Protein AF-0000000087653877 (afdb_homodimer)

Foldseek 3Di:
DVQLVVCVVVLLDCDDGPVNVVLCVQFLVLLLPWPLNVVSVLLLVLLLVVAKDKDFADDPDFDFDQFPTHRDTDGFGMWMASHPPGDIGTHHPLNSQLSQLSSLLSVLSVCSSVVVDDDDSVVSVVVNVLSSVSSVQSSVVHDHDRPPVPDDDD/DVQLVVCVVVLLDCDDGPVNVVLCVQFLVLLLPWPLNVVSVLLLVLLLVVAKDKDFADDPDFDFDQFPTHRDTDGFGMWMASHPPGDIGTHHPLNSQLSQLSSLLSVLSVCSSVVVDDDDSVVSVVVNVLSSVSSVQSSVVHDHDRPPVPDDDD

Nearest PDB structures (foldseek):
  4uj5-assembly1_C  TM=8.996E-01  e=4.986E-13  Homo sapiens
  4uj4-assembly1_H  TM=8.860E-01  e=4.449E-12  Homo sapiens
  4uj3-assembly4_K  TM=8.781E-01  e=7.914E-12  Homo sapiens
  4uj3-assembly7_T  TM=8.685E-01  e=1.255E-11  Homo sapiens
  4uj3-assembly8_W  TM=8.397E-01  e=2.976E-11  Homo sapiens

Secondary structure (DSSP, 8-state):
-HHHHHHHHTT--SSS-HHHHHHIIIIIHHHT--S-HHHHHHHHHHHHTT--EEEE---SS--EEE-TTT--EEE--EEEESSTTSPPEEE-HHHHHHHHHHHHHHHHHHHHHTT-----HHHHHHHHHHHHHHHHHHHTT------GGG----/-HHHHHHHHTT--SSS-HHHHHHIIIIIHHHT--S-HHHHHHHHHHHHTT--EEEE---SS--EEE-TTT--EEE--EEEESSTTSPPEEE-HHHHHHHHHHHHHHHHHHHHHTT-----HHHHHHHHHHHHHHHHHHHTT------GGG----

pLDDT: mean 91.49, std 12.76, range [22.05, 98.62]

Solvent-accessible surface area (backbone atoms only — not comparable to full-atom values): 17069 Å² total; per-residue (Å²): 107,69,53,53,52,53,37,54,74,67,58,48,62,85,58,96,39,72,51,46,51,48,46,37,63,54,30,48,47,58,39,53,66,41,70,33,51,69,60,38,53,47,40,54,52,14,44,76,66,70,42,55,45,73,46,76,51,90,61,96,71,84,56,76,39,60,18,59,42,65,66,48,74,34,64,40,52,25,35,36,24,48,33,92,89,47,70,77,38,45,23,26,66,61,59,47,45,19,52,50,31,50,42,51,44,52,50,51,50,50,34,45,56,71,57,74,50,84,67,56,71,68,60,46,48,51,52,52,46,50,40,50,47,34,24,50,28,19,55,66,68,41,83,66,80,81,76,73,81,68,70,76,78,127,106,68,54,55,51,54,37,53,75,67,58,48,61,85,58,96,39,72,52,44,51,48,45,37,62,53,31,48,47,58,39,53,68,41,71,33,48,72,60,38,52,47,39,54,54,15,46,78,67,70,43,53,43,75,47,79,52,89,61,96,70,83,58,74,40,60,17,58,41,65,66,47,75,33,65,40,52,25,33,36,24,47,34,92,90,46,71,77,39,46,22,25,65,62,58,46,44,19,52,49,33,50,42,51,44,52,51,51,49,50,33,44,56,70,58,75,48,83,65,56,72,68,60,47,49,52,52,52,46,50,40,51,47,32,24,50,28,20,57,66,68,42,84,67,80,80,73,72,80,69,70,77,80,128

Structure (mmCIF, N/CA/C/O backbone):
data_AF-0000000087653877-model_v1
#
loop_
_entity.id
_entity.type
_entity.pdbx_description
1 polymer 'Uncharacterized protein'
#
loop_
_atom_site.group_PDB
_atom_site.id
_atom_site.type_symbol
_atom_site.label_atom_id
_atom_site.label_alt_id
_atom_site.label_comp_id
_atom_site.label_asym_id
_atom_site.label_entity_id
_atom_site.label_seq_id
_atom_site.pdbx_PDB_ins_code
_atom_site.Cartn_x
_atom_site.Cartn_y
_atom_site.Cartn_z
_atom_site.occupancy
_atom_site.B_iso_or_equiv
_atom_site.auth_seq_id
_atom_site.auth_comp_id
_atom_site.auth_asym_id
_atom_site.auth_atom_id
_atom_site.pdbx_PDB_model_num
ATOM 1 N N . MET A 1 1 ? 12.711 -7.727 -7.477 1 78.69 1 MET A N 1
ATOM 2 C CA . MET A 1 1 ? 14.117 -7.699 -7.078 1 78.69 1 MET A CA 1
ATOM 3 C C . MET A 1 1 ? 14.992 -7.148 -8.203 1 78.69 1 MET A C 1
ATOM 5 O O . MET A 1 1 ? 15.883 -6.332 -7.957 1 78.69 1 MET A O 1
ATOM 9 N N . ALA A 1 2 ? 14.602 -7.484 -9.398 1 83.81 2 ALA A N 1
ATOM 10 C CA . ALA A 1 2 ? 15.438 -7.047 -10.523 1 83.81 2 ALA A CA 1
ATOM 11 C C . ALA A 1 2 ? 15.445 -5.523 -10.633 1 83.81 2 ALA A C 1
ATOM 13 O O . ALA A 1 2 ? 16.516 -4.918 -10.789 1 83.81 2 ALA A O 1
ATOM 14 N N . GLU A 1 3 ? 14.32 -4.922 -10.453 1 89.56 3 GLU A N 1
ATOM 15 C CA . GLU A 1 3 ? 14.211 -3.471 -10.555 1 89.56 3 GLU A CA 1
ATOM 16 C C . GLU A 1 3 ? 14.984 -2.777 -9.438 1 89.56 3 GLU A C 1
ATOM 18 O O . GLU A 1 3 ? 15.641 -1.761 -9.664 1 89.56 3 GLU A O 1
ATOM 23 N N . PHE A 1 4 ? 14.977 -3.348 -8.344 1 93.44 4 PHE A N 1
ATOM 24 C CA . PHE A 1 4 ? 15.672 -2.803 -7.188 1 93.44 4 PHE A CA 1
ATOM 25 C C . PHE A 1 4 ? 17.188 -2.861 -7.391 1 93.44 4 PHE A C 1
ATOM 27 O O . PHE A 1 4 ? 17.891 -1.888 -7.121 1 93.44 4 PHE A O 1
ATOM 34 N N . THR A 1 5 ? 17.625 -3.916 -7.871 1 92.62 5 THR A N 1
ATOM 35 C CA . THR A 1 5 ? 19.062 -4.086 -8.078 1 92.62 5 THR A CA 1
ATOM 36 C C . THR A 1 5 ? 19.578 -3.115 -9.141 1 92.62 5 THR A C 1
ATOM 38 O O . THR A 1 5 ? 20.656 -2.543 -9 1 92.62 5 THR A O 1
ATOM 41 N N . SER A 1 6 ? 18.75 -2.971 -10.156 1 94.38 6 SER A N 1
ATOM 42 C CA . SER A 1 6 ? 19.125 -2.008 -11.188 1 94.38 6 SER A CA 1
ATOM 43 C C . SER A 1 6 ? 19.203 -0.595 -10.625 1 94.38 6 SER A C 1
ATOM 45 O O . SER A 1 6 ? 20.094 0.177 -11 1 94.38 6 SER A O 1
ATOM 47 N N . TRP A 1 7 ? 18.328 -0.297 -9.742 1 94.75 7 TRP A N 1
ATOM 48 C CA . TRP A 1 7 ? 18.281 1.005 -9.086 1 94.75 7 TRP A CA 1
ATOM 49 C C . TRP A 1 7 ? 19.531 1.214 -8.219 1 94.75 7 TRP A C 1
ATOM 51 O O . TRP A 1 7 ? 20.141 2.281 -8.258 1 94.75 7 TRP A O 1
ATOM 61 N N . ARG A 1 8 ? 19.875 0.217 -7.531 1 92.38 8 ARG A N 1
ATOM 62 C CA . ARG A 1 8 ? 21.062 0.289 -6.68 1 92.38 8 ARG A CA 1
ATOM 63 C C . ARG A 1 8 ? 22.328 0.472 -7.516 1 92.38 8 ARG A C 1
ATOM 65 O O . ARG A 1 8 ? 23.172 1.292 -7.18 1 92.38 8 ARG A O 1
ATOM 72 N N . GLU A 1 9 ? 22.375 -0.237 -8.594 1 92.31 9 GLU A N 1
ATOM 73 C CA . GLU A 1 9 ? 23.547 -0.205 -9.453 1 92.31 9 GLU A CA 1
ATOM 74 C C . GLU A 1 9 ? 23.672 1.137 -10.172 1 92.31 9 GLU A C 1
ATOM 76 O O . GLU A 1 9 ? 24.781 1.56 -10.531 1 92.31 9 GLU A O 1
ATOM 81 N N . ALA A 1 10 ? 22.578 1.789 -10.305 1 93.56 10 ALA A N 1
ATOM 82 C CA . ALA A 1 10 ? 22.547 3.092 -10.969 1 93.56 10 ALA A CA 1
ATOM 83 C C . ALA A 1 10 ? 22.953 4.203 -10 1 93.56 10 ALA A C 1
ATOM 85 O O . ALA A 1 10 ? 22.969 5.379 -10.367 1 93.56 10 ALA A O 1
ATOM 86 N N . GLY A 1 11 ? 23.25 3.926 -8.75 1 91.88 11 GLY A N 1
ATOM 87 C CA . GLY A 1 11 ? 23.734 4.906 -7.789 1 91.88 11 GLY A CA 1
ATOM 88 C C . GLY A 1 11 ? 22.609 5.504 -6.949 1 91.88 11 GLY A C 1
ATOM 89 O O . GLY A 1 11 ? 22.703 6.664 -6.539 1 91.88 11 GLY A O 1
ATOM 90 N N . HIS A 1 12 ? 21.406 4.812 -6.906 1 92.44 12 HIS A N 1
ATOM 91 C CA . HIS A 1 12 ? 20.297 5.199 -6.059 1 92.44 12 HIS A CA 1
ATOM 92 C C . HIS A 1 12 ? 19.719 6.547 -6.484 1 92.44 12 HIS A C 1
ATOM 94 O O . HIS A 1 12 ? 19.562 7.445 -5.66 1 92.44 12 HIS A O 1
ATOM 100 N N . PRO A 1 13 ? 19.359 6.645 -7.672 1 90.38 13 PRO A N 1
ATOM 101 C CA . PRO A 1 13 ? 18.812 7.93 -8.109 1 90.38 13 PRO A CA 1
ATOM 102 C C . PRO A 1 13 ? 17.469 8.242 -7.449 1 90.38 13 PRO A C 1
ATOM 104 O O . PRO A 1 13 ? 16.672 7.336 -7.18 1 90.38 13 PRO A O 1
ATOM 107 N N . PHE A 1 14 ? 17.172 9.523 -7.324 1 85.38 14 PHE A N 1
ATOM 108 C CA . PHE A 1 14 ? 15.898 9.953 -6.754 1 85.38 14 PHE A CA 1
ATOM 109 C C . PHE A 1 14 ? 14.805 9.945 -7.816 1 85.38 14 PHE A C 1
ATOM 111 O O . PHE A 1 14 ? 13.625 9.805 -7.492 1 85.38 14 PHE A O 1
ATOM 118 N N . VAL A 1 15 ? 15.312 10.188 -8.992 1 85.25 15 VAL A N 1
ATOM 119 C CA . VAL A 1 15 ? 14.305 10.359 -10.039 1 85.25 15 VAL A CA 1
ATOM 120 C C . VAL A 1 15 ? 14.734 9.602 -11.297 1 85.25 15 VAL A C 1
ATOM 122 O O . VAL A 1 15 ? 15.859 9.109 -11.375 1 85.25 15 VAL A O 1
ATOM 125 N N . HIS A 1 16 ? 13.75 9.469 -12.109 1 88.81 16 HIS A N 1
ATOM 126 C CA . HIS A 1 16 ? 13.977 8.938 -13.453 1 88.81 16 HIS A CA 1
ATOM 127 C C . HIS A 1 16 ? 14.469 7.492 -13.391 1 88.81 16 HIS A C 1
ATOM 129 O O . HIS A 1 16 ? 15.469 7.145 -14.031 1 88.81 16 HIS A O 1
ATOM 135 N N . HIS A 1 17 ? 14.039 6.762 -12.586 1 93.62 17 HIS A N 1
ATOM 136 C CA . HIS A 1 17 ? 14.25 5.32 -12.523 1 93.62 17 HIS A CA 1
ATOM 137 C C . HIS A 1 17 ? 12.938 4.586 -12.266 1 93.62 17 HIS A C 1
ATOM 139 O O . HIS A 1 17 ? 12.133 5.016 -11.438 1 93.62 17 HIS A O 1
ATOM 145 N N . PRO A 1 18 ? 12.75 3.488 -12.945 1 93.44 18 PRO A N 1
ATOM 146 C CA . PRO A 1 18 ? 11.477 2.771 -12.82 1 93.44 18 PRO A CA 1
ATOM 147 C C . PRO A 1 18 ? 11.156 2.373 -11.383 1 93.44 18 PRO A C 1
ATOM 149 O O . PRO A 1 18 ? 9.992 2.391 -10.977 1 93.44 18 PRO A O 1
ATOM 152 N N . PHE A 1 19 ? 12.188 2.037 -10.641 1 94.69 19 PHE A N 1
ATOM 153 C CA . PHE A 1 19 ? 11.992 1.64 -9.25 1 94.69 19 PHE A CA 1
ATOM 154 C C . PHE A 1 19 ? 11.406 2.789 -8.438 1 94.69 19 PHE A C 1
ATOM 156 O O . PHE A 1 19 ? 10.461 2.598 -7.676 1 94.69 19 PHE A O 1
ATOM 163 N N . MET A 1 20 ? 11.914 3.898 -8.648 1 93.88 20 MET A N 1
ATOM 164 C CA . MET A 1 20 ? 11.445 5.09 -7.941 1 93.88 20 MET A CA 1
ATOM 165 C C . MET A 1 20 ? 10.062 5.5 -8.43 1 93.88 20 MET A C 1
ATOM 167 O O . MET A 1 20 ? 9.219 5.934 -7.637 1 93.88 20 MET A O 1
ATOM 171 N N . ASP A 1 21 ? 9.883 5.371 -9.68 1 95.44 21 ASP A N 1
ATOM 172 C CA . ASP A 1 21 ? 8.578 5.707 -10.258 1 95.44 21 ASP A CA 1
ATOM 173 C C . ASP A 1 21 ? 7.477 4.844 -9.648 1 95.44 21 ASP A C 1
ATOM 175 O O . ASP A 1 21 ? 6.379 5.336 -9.375 1 95.44 21 ASP A O 1
ATOM 179 N N . ARG A 1 22 ? 7.797 3.625 -9.484 1 94.75 22 ARG A N 1
ATOM 180 C CA . ARG A 1 22 ? 6.828 2.697 -8.914 1 94.75 22 ARG A CA 1
ATOM 181 C C . ARG A 1 22 ? 6.488 3.082 -7.477 1 94.75 22 ARG A C 1
ATOM 183 O O . ARG A 1 22 ? 5.316 3.104 -7.094 1 94.75 22 ARG A O 1
ATOM 190 N N . ILE A 1 23 ? 7.48 3.377 -6.719 1 96.38 23 ILE A N 1
ATOM 191 C CA . ILE A 1 23 ? 7.266 3.744 -5.324 1 96.38 23 ILE A CA 1
ATOM 192 C C . ILE A 1 23 ? 6.48 5.051 -5.25 1 96.38 23 ILE A C 1
ATOM 194 O O . ILE A 1 23 ? 5.605 5.207 -4.395 1 96.38 23 ILE A O 1
ATOM 198 N N . ASN A 1 24 ? 6.785 5.969 -6.09 1 96.38 24 ASN A N 1
ATOM 199 C CA . ASN A 1 24 ? 6.027 7.215 -6.152 1 96.38 24 ASN A CA 1
ATOM 200 C C . ASN A 1 24 ? 4.547 6.961 -6.414 1 96.38 24 ASN A C 1
ATOM 202 O O . ASN A 1 24 ? 3.688 7.508 -5.719 1 96.38 24 ASN A O 1
ATOM 206 N N . THR A 1 25 ? 4.301 6.121 -7.316 1 95.75 25 THR A N 1
ATOM 207 C CA . THR A 1 25 ? 2.934 5.852 -7.746 1 95.75 25 THR A CA 1
ATOM 208 C C . THR A 1 25 ? 2.182 5.051 -6.688 1 95.75 25 THR A C 1
ATOM 210 O O . THR A 1 25 ? 1.021 5.344 -6.391 1 95.75 25 THR A O 1
ATOM 213 N N . GLU A 1 26 ? 2.814 4.094 -6.125 1 95.81 26 GLU A N 1
ATOM 214 C CA . GLU A 1 26 ? 2.125 3.139 -5.266 1 95.81 26 GLU A CA 1
ATOM 215 C C . GLU A 1 26 ? 2.051 3.643 -3.828 1 95.81 26 GLU A C 1
ATOM 217 O O . GLU A 1 26 ? 1.111 3.318 -3.1 1 95.81 26 GLU A O 1
ATOM 222 N N . GLU A 1 27 ? 3.068 4.406 -3.41 1 97.62 27 GLU A N 1
ATOM 223 C CA . GLU A 1 27 ? 3.113 4.754 -1.993 1 97.62 27 GLU A CA 1
ATOM 224 C C . GLU A 1 27 ? 3.123 6.266 -1.795 1 97.62 27 GLU A C 1
ATOM 226 O O . GLU A 1 27 ? 2.27 6.809 -1.093 1 97.62 27 GLU A O 1
ATOM 231 N N . ILE A 1 28 ? 3.99 6.965 -2.455 1 98.06 28 ILE A N 1
ATOM 232 C CA . ILE A 1 28 ? 4.219 8.375 -2.15 1 98.06 28 ILE A CA 1
ATOM 233 C C . ILE A 1 28 ? 3.004 9.195 -2.568 1 98.06 28 ILE A C 1
ATOM 235 O O . ILE A 1 28 ? 2.447 9.945 -1.762 1 98.06 28 ILE A O 1
ATOM 239 N N . SER A 1 29 ? 2.594 9.031 -3.775 1 97.62 29 SER A N 1
ATOM 240 C CA . SER A 1 29 ? 1.477 9.828 -4.281 1 97.62 29 SER A CA 1
ATOM 241 C C . SER A 1 29 ? 0.218 9.602 -3.453 1 97.62 29 SER A C 1
ATOM 243 O O . SER A 1 29 ? -0.446 10.562 -3.049 1 97.62 29 SER A O 1
ATOM 245 N N . PRO A 1 30 ? -0.044 8.336 -3.127 1 97.25 30 PRO A N 1
ATOM 246 C CA . PRO A 1 30 ? -1.222 8.125 -2.281 1 97.25 30 PRO A CA 1
ATOM 247 C C . PRO A 1 30 ? -1.078 8.758 -0.899 1 97.25 30 PRO A C 1
ATOM 249 O O . PRO A 1 30 ? -2.055 9.266 -0.346 1 97.25 30 PRO A O 1
ATOM 252 N N . CYS A 1 31 ? 0.044 8.758 -0.323 1 98.06 31 CYS A N 1
ATOM 253 C CA . CYS A 1 31 ? 0.277 9.383 0.973 1 98.06 31 CYS A CA 1
ATOM 254 C C . CYS A 1 31 ? 0.062 10.891 0.895 1 98.06 31 CYS A C 1
ATOM 256 O O . CYS A 1 31 ? -0.385 11.508 1.861 1 98.06 31 CYS A O 1
ATOM 258 N N . MET A 1 32 ? 0.375 11.43 -0.272 1 98.12 32 MET A N 1
ATOM 259 C CA . MET A 1 32 ? 0.376 12.883 -0.407 1 98.12 32 MET A CA 1
ATOM 260 C C . MET A 1 32 ? -0.918 13.367 -1.05 1 98.12 32 MET A C 1
ATOM 262 O O . MET A 1 32 ? -1.031 14.539 -1.415 1 98.12 32 MET A O 1
ATOM 266 N N . LEU A 1 33 ? -1.818 12.422 -1.194 1 96.62 33 LEU A N 1
ATOM 267 C CA . LEU A 1 33 ? -3.104 12.805 -1.772 1 96.62 33 LEU A CA 1
ATOM 268 C C . LEU A 1 33 ? -3.969 13.523 -0.744 1 96.62 33 LEU A C 1
ATOM 270 O O . LEU A 1 33 ? -4.797 12.898 -0.076 1 96.62 33 LEU A O 1
ATOM 274 N N . PHE A 1 34 ? -3.74 14.812 -0.667 1 97.06 34 PHE A N 1
ATOM 275 C CA . PHE A 1 34 ? -4.492 15.664 0.251 1 97.06 34 PHE A CA 1
ATOM 276 C C . PHE A 1 34 ? -5.457 16.562 -0.511 1 97.06 34 PHE A C 1
ATOM 278 O O . PHE A 1 34 ? -5.297 16.766 -1.716 1 97.06 34 PHE A O 1
ATOM 285 N N . HIS A 1 35 ? -6.398 17.047 0.209 1 96.5 35 HIS A N 1
ATOM 286 C CA . HIS A 1 35 ? -7.316 18.031 -0.332 1 96.5 35 HIS A CA 1
ATOM 287 C C . HIS A 1 35 ? -6.574 19.297 -0.766 1 96.5 35 HIS A C 1
ATOM 289 O O . HIS A 1 35 ? -6.809 19.812 -1.859 1 96.5 35 HIS A O 1
ATOM 295 N N . ALA A 1 36 ? -5.691 19.812 0.065 1 97.75 36 ALA A N 1
ATOM 296 C CA . ALA A 1 36 ? -4.887 20.984 -0.247 1 97.75 36 ALA A CA 1
ATOM 297 C C . ALA A 1 36 ? -3.717 20.625 -1.156 1 97.75 36 ALA A C 1
ATOM 299 O O . ALA A 1 36 ? -2.572 20.547 -0.703 1 97.75 36 ALA A O 1
ATOM 300 N N . LYS A 1 37 ? -3.967 20.5 -2.412 1 97.88 37 LYS A N 1
ATOM 301 C CA . LYS A 1 37 ? -3.02 19.969 -3.387 1 97.88 37 LYS A CA 1
ATOM 302 C C . LYS A 1 37 ? -1.767 20.828 -3.471 1 97.88 37 LYS A C 1
ATOM 304 O O . LYS A 1 37 ? -0.648 20.312 -3.496 1 97.88 37 LYS A O 1
ATOM 309 N N . GLU A 1 38 ? -1.995 22.141 -3.574 1 97.94 38 GLU A N 1
ATOM 310 C CA . GLU A 1 38 ? -0.857 23.047 -3.709 1 97.94 38 GLU A CA 1
ATOM 311 C C . GLU A 1 38 ? 0.09 22.922 -2.52 1 97.94 38 GLU A C 1
ATOM 313 O O . GLU A 1 38 ? 1.308 22.844 -2.693 1 97.94 38 GLU A O 1
ATOM 318 N N . LEU A 1 39 ? -0.469 22.938 -1.34 1 98.25 39 LEU A N 1
ATOM 319 C CA . LEU A 1 39 ? 0.344 22.766 -0.139 1 98.25 39 LEU A CA 1
ATOM 320 C C . LEU A 1 39 ? 1.018 21.406 -0.115 1 98.25 39 LEU A C 1
ATOM 322 O O . LEU A 1 39 ? 2.189 21.297 0.252 1 98.25 39 LEU A O 1
ATOM 326 N N . SER A 1 40 ? 0.323 20.391 -0.485 1 98.56 40 SER A N 1
ATOM 327 C CA . SER A 1 40 ? 0.863 19.047 -0.548 1 98.56 40 SER A CA 1
ATOM 328 C C . SER A 1 40 ? 2.072 18.969 -1.475 1 98.56 40 SER A C 1
ATOM 330 O O . SER A 1 40 ? 3.104 18.391 -1.115 1 98.56 40 SER A O 1
ATOM 332 N N . ASP A 1 41 ? 1.892 19.562 -2.652 1 98.38 41 ASP A N 1
ATOM 333 C CA . ASP A 1 41 ? 2.986 19.578 -3.619 1 98.38 41 ASP A CA 1
ATOM 334 C C . ASP A 1 41 ? 4.203 20.312 -3.061 1 98.38 41 ASP A C 1
ATOM 336 O O . ASP A 1 41 ? 5.336 19.844 -3.219 1 98.38 41 ASP A O 1
ATOM 340 N N . ALA A 1 42 ? 3.92 21.422 -2.447 1 98.38 42 ALA A N 1
ATOM 341 C CA . ALA A 1 42 ? 5.004 22.203 -1.854 1 98.38 42 ALA A CA 1
ATOM 342 C C . ALA A 1 42 ? 5.715 21.406 -0.76 1 98.38 42 ALA A C 1
ATOM 344 O O . ALA A 1 42 ? 6.938 21.469 -0.63 1 98.38 42 ALA A O 1
ATOM 345 N N . ILE A 1 43 ? 5.008 20.672 -0.006 1 98.56 43 ILE A N 1
ATOM 346 C CA . ILE A 1 43 ? 5.566 19.859 1.068 1 98.56 43 ILE A CA 1
ATOM 347 C C . ILE A 1 43 ? 6.449 18.766 0.479 1 98.56 43 ILE A C 1
ATOM 349 O O . ILE A 1 43 ? 7.562 18.531 0.954 1 98.56 43 ILE A O 1
ATOM 353 N N . LEU A 1 44 ? 5.945 18.109 -0.524 1 98.12 44 LEU A N 1
ATOM 354 C CA . LEU A 1 44 ? 6.738 17.062 -1.156 1 98.12 44 LEU A CA 1
ATOM 355 C C . LEU A 1 44 ? 8.055 17.609 -1.686 1 98.12 44 LEU A C 1
ATOM 357 O O . LEU A 1 44 ? 9.109 17 -1.516 1 98.12 44 LEU A O 1
ATOM 361 N N . ASP A 1 45 ? 7.973 18.75 -2.299 1 97.56 45 ASP A N 1
ATOM 362 C CA . ASP A 1 45 ? 9.18 19.422 -2.779 1 97.56 45 ASP A CA 1
ATOM 363 C C . ASP A 1 45 ? 10.133 19.734 -1.626 1 97.56 45 ASP A C 1
ATOM 365 O O . ASP A 1 45 ? 11.344 19.578 -1.76 1 97.56 45 ASP A O 1
ATOM 369 N N . SER A 1 46 ? 9.609 20.188 -0.598 1 97.94 46 SER A N 1
ATOM 370 C CA . SER A 1 46 ? 10.398 20.547 0.582 1 97.94 46 SER A CA 1
ATOM 371 C C . SER A 1 46 ? 11.047 19.312 1.194 1 97.94 46 SER A C 1
ATOM 373 O O . SER A 1 46 ? 12.195 19.359 1.642 1 97.94 46 SER A O 1
ATOM 375 N N . ILE A 1 47 ? 10.328 18.188 1.262 1 96.81 47 ILE A N 1
ATOM 376 C CA . ILE A 1 47 ? 10.883 16.922 1.735 1 96.81 47 ILE A CA 1
ATOM 377 C C . ILE A 1 47 ? 12.102 16.547 0.896 1 96.81 47 ILE A C 1
ATOM 379 O O . ILE A 1 47 ? 13.156 16.219 1.438 1 96.81 47 ILE A O 1
ATOM 383 N N . ALA A 1 48 ? 11.938 16.609 -0.392 1 94.81 48 ALA A N 1
ATOM 384 C CA . ALA A 1 48 ? 13.016 16.25 -1.311 1 94.81 48 ALA A CA 1
ATOM 385 C C . ALA A 1 48 ? 14.234 17.141 -1.103 1 94.81 48 ALA A C 1
ATOM 387 O O . ALA A 1 48 ? 15.375 16.688 -1.255 1 94.81 48 ALA A O 1
ATOM 388 N N . ALA A 1 49 ? 13.977 18.359 -0.729 1 95.19 49 ALA A N 1
ATOM 389 C CA . ALA A 1 49 ? 15.047 19.344 -0.548 1 95.19 49 ALA A CA 1
ATOM 390 C C . ALA A 1 49 ? 15.57 19.328 0.885 1 95.19 49 ALA A C 1
ATOM 392 O O . ALA A 1 49 ? 16.484 20.078 1.227 1 95.19 49 ALA A O 1
ATOM 393 N N . ASN A 1 50 ? 14.953 18.516 1.711 1 93.81 50 ASN A N 1
ATOM 394 C CA . ASN A 1 50 ? 15.344 18.406 3.113 1 93.81 50 ASN A CA 1
ATOM 395 C C . ASN A 1 50 ? 15.195 19.734 3.842 1 93.81 50 ASN A C 1
ATOM 397 O O . ASN A 1 50 ? 16.094 20.141 4.586 1 93.81 50 ASN A O 1
ATOM 401 N N . LYS A 1 51 ? 14.102 20.375 3.664 1 95.88 51 LYS A N 1
ATOM 402 C CA . LYS A 1 51 ? 13.875 21.703 4.25 1 95.88 51 LYS A CA 1
ATOM 403 C C . LYS A 1 51 ? 12.633 21.703 5.133 1 95.88 51 LYS A C 1
ATOM 405 O O . LYS A 1 51 ? 12.391 22.656 5.875 1 95.88 51 LYS A O 1
ATOM 410 N N . LEU A 1 52 ? 11.867 20.656 5.137 1 97.5 52 LEU A N 1
ATOM 411 C CA . LEU A 1 52 ? 10.57 20.594 5.812 1 97.5 52 LEU A CA 1
ATOM 412 C C . LEU A 1 52 ? 10.75 20.625 7.324 1 97.5 52 LEU A C 1
ATOM 414 O O . LEU A 1 52 ? 11.641 19.969 7.863 1 97.5 52 LEU A O 1
ATOM 418 N N . GLU A 1 53 ? 9.984 21.375 7.965 1 96.75 53 GLU A N 1
ATOM 419 C CA . GLU A 1 53 ? 9.906 21.359 9.422 1 96.75 53 GLU A CA 1
ATOM 420 C C . GLU A 1 53 ? 8.539 20.859 9.891 1 96.75 53 GLU A C 1
ATOM 422 O O . GLU A 1 53 ? 7.504 21.281 9.375 1 96.75 53 GLU A O 1
ATOM 427 N N . LEU A 1 54 ? 8.484 19.969 10.75 1 97.5 54 LEU A N 1
ATOM 428 C CA . LEU A 1 54 ? 7.297 19.312 11.312 1 97.5 54 LEU A CA 1
ATOM 429 C C . LEU A 1 54 ? 7.445 19.125 12.812 1 97.5 54 LEU A C 1
ATOM 431 O O . LEU A 1 54 ? 8.398 18.5 13.273 1 97.5 54 LEU A O 1
ATOM 435 N N . GLU A 1 55 ? 6.543 19.656 13.617 1 95.88 55 GLU A N 1
ATOM 436 C CA . GLU A 1 55 ? 6.703 19.562 15.062 1 95.88 55 GLU A CA 1
ATOM 437 C C . GLU A 1 55 ? 5.352 19.547 15.766 1 95.88 55 GLU A C 1
ATOM 439 O O . GLU A 1 55 ? 4.359 20.031 15.227 1 95.88 55 GLU A O 1
ATOM 444 N N . PRO A 1 56 ? 5.32 19.016 16.953 1 95.56 56 PRO A N 1
ATOM 445 C CA . PRO A 1 56 ? 4.094 19.109 17.75 1 95.56 56 PRO A CA 1
ATOM 446 C C . PRO A 1 56 ? 3.809 20.516 18.234 1 95.56 56 PRO A C 1
ATOM 448 O O . PRO A 1 56 ? 4.734 21.328 18.391 1 95.56 56 PRO A O 1
ATOM 451 N N . VAL A 1 57 ? 2.562 20.828 18.391 1 94.5 57 VAL A N 1
ATOM 452 C CA . VAL A 1 57 ? 2.129 22.094 18.969 1 94.5 57 VAL A CA 1
ATOM 453 C C . VAL A 1 57 ? 1.579 21.875 20.375 1 94.5 57 VAL A C 1
ATOM 455 O O . VAL A 1 57 ? 0.761 20.984 20.594 1 94.5 57 VAL A O 1
ATOM 458 N N . HIS A 1 58 ? 2.029 22.531 21.281 1 88.56 58 HIS A N 1
ATOM 459 C CA . HIS A 1 58 ? 1.499 22.484 22.641 1 88.56 58 HIS A CA 1
ATOM 460 C C . HIS A 1 58 ? 0.446 23.562 22.859 1 88.56 58 HIS A C 1
ATOM 462 O O . HIS A 1 58 ? 0.75 24.75 22.781 1 88.56 58 HIS A O 1
ATOM 468 N N . GLU A 1 59 ? -0.754 23.078 22.938 1 85.94 59 GLU A N 1
ATOM 469 C CA . GLU A 1 59 ? -1.85 24 23.219 1 85.94 59 GLU A CA 1
ATOM 470 C C . GLU A 1 59 ? -2.5 23.703 24.562 1 85.94 59 GLU A C 1
ATOM 472 O O . GLU A 1 59 ? -2.744 22.531 24.891 1 85.94 59 GLU A O 1
ATOM 477 N N . ASP A 1 60 ? -2.725 24.688 25.344 1 85.19 60 ASP A N 1
ATOM 478 C CA . ASP A 1 60 ? -3.393 24.547 26.641 1 85.19 60 ASP A CA 1
ATOM 479 C C . ASP A 1 60 ? -4.824 24.047 26.469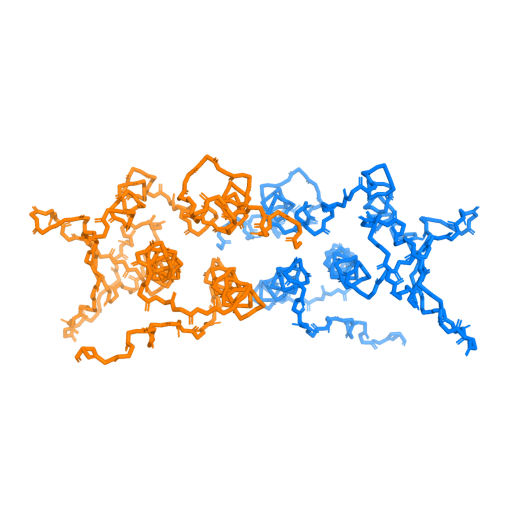 1 85.19 60 ASP A C 1
ATOM 481 O O . ASP A 1 60 ? -5.305 23.234 27.25 1 85.19 60 ASP A O 1
ATOM 485 N N . LYS A 1 61 ? -5.586 24.562 25.469 1 88.19 61 LYS A N 1
ATOM 486 C CA . LYS A 1 61 ? -6.953 24.156 25.156 1 88.19 61 LYS A CA 1
ATOM 487 C C . LYS A 1 61 ? -7.074 23.719 23.703 1 88.19 61 LYS A C 1
ATOM 489 O O . LYS A 1 61 ? -7.27 24.547 22.812 1 88.19 61 LYS A O 1
ATOM 494 N N . PRO A 1 62 ? -6.91 22.406 23.578 1 83.5 62 PRO A N 1
ATOM 495 C CA . PRO A 1 62 ? -7.023 21.922 22.203 1 83.5 62 PRO A CA 1
ATOM 496 C C . PRO A 1 62 ? -8.359 22.281 21.562 1 83.5 62 PRO A C 1
ATOM 498 O O . PRO A 1 62 ? -9.406 22.219 22.203 1 83.5 62 PRO A O 1
ATOM 501 N N . THR A 1 63 ? -8.242 22.969 20.391 1 86.62 63 THR A N 1
ATOM 502 C CA . THR A 1 63 ? -9.438 23.375 19.672 1 86.62 63 THR A CA 1
ATOM 503 C C . THR A 1 63 ? -9.555 22.594 18.359 1 86.62 63 THR A C 1
ATOM 505 O O . THR A 1 63 ? -8.555 22.109 17.828 1 86.62 63 THR A O 1
ATOM 508 N N . ILE A 1 64 ? -10.812 22.375 17.938 1 94.25 64 ILE A N 1
ATOM 509 C CA . ILE A 1 64 ? -11.117 21.75 16.656 1 94.25 64 ILE A CA 1
ATOM 510 C C . ILE A 1 64 ? -11 22.781 15.547 1 94.25 64 ILE A C 1
ATOM 512 O O . ILE A 1 64 ? -11.625 23.844 15.602 1 94.25 64 ILE A O 1
ATOM 516 N N . ILE A 1 65 ? -10.117 22.562 14.633 1 95.81 65 ILE A N 1
ATOM 517 C CA . ILE A 1 65 ? -9.906 23.422 13.477 1 95.81 65 ILE A CA 1
ATOM 518 C C . ILE A 1 65 ? -9.812 22.594 12.211 1 95.81 65 ILE A C 1
ATOM 520 O O . ILE A 1 65 ? -9.57 21.375 12.273 1 95.81 65 ILE A O 1
ATOM 524 N N . PRO A 1 66 ? -10.062 23.2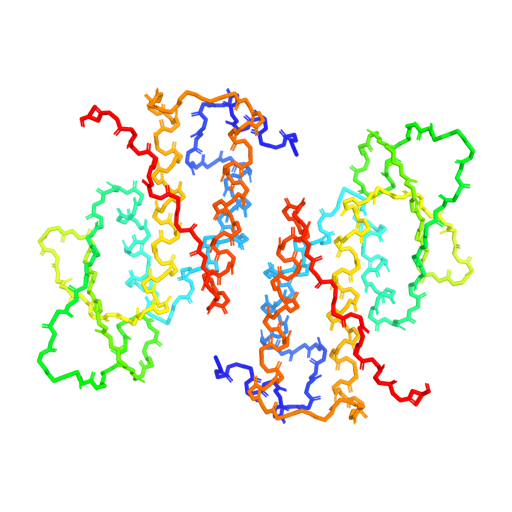19 11.023 1 96.94 66 PRO A N 1
ATOM 525 C CA . PRO A 1 66 ? -9.812 22.469 9.789 1 96.94 66 PRO A CA 1
ATOM 526 C C . PRO A 1 66 ? -8.328 22.141 9.586 1 96.94 66 PRO A C 1
ATOM 528 O O . PRO A 1 66 ? -7.492 23.047 9.617 1 96.94 66 PRO A O 1
ATOM 531 N N . CYS A 1 67 ? -8.031 20.953 9.461 1 97.81 67 CYS A N 1
ATOM 532 C CA . CYS A 1 67 ? -6.668 20.562 9.102 1 97.81 67 CYS A CA 1
ATOM 533 C C . CYS A 1 67 ? -6.246 21.203 7.789 1 97.81 67 CYS A C 1
ATOM 535 O O . CYS A 1 67 ? -6.965 21.125 6.789 1 97.81 67 CYS A O 1
ATOM 537 N N . ALA A 1 68 ? -5.121 21.75 7.773 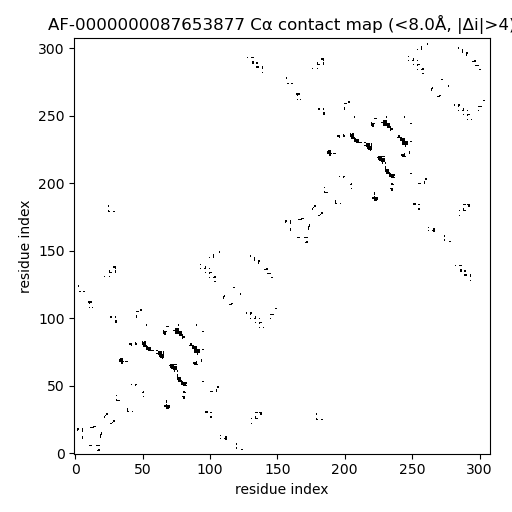1 98.25 68 ALA A N 1
ATOM 538 C CA . ALA A 1 68 ? -4.672 22.531 6.617 1 98.25 68 ALA A CA 1
ATOM 539 C C . ALA A 1 68 ? -4.551 21.641 5.383 1 98.25 68 ALA A C 1
ATOM 541 O O . ALA A 1 68 ? -4.699 22.109 4.254 1 98.25 68 ALA A O 1
ATOM 542 N N . LEU A 1 69 ? -4.359 20.359 5.578 1 98.19 69 LEU A N 1
ATOM 543 C CA . LEU A 1 69 ? -4.105 19.469 4.449 1 98.19 69 LEU A CA 1
ATOM 544 C C . LEU A 1 69 ? -5.379 18.75 4.031 1 98.19 69 LEU A C 1
ATOM 546 O O . LEU A 1 69 ? -5.645 18.578 2.838 1 98.19 69 LEU A O 1
ATOM 550 N N . THR A 1 70 ? -6.133 18.281 4.988 1 96.19 70 THR A N 1
ATOM 551 C CA . THR A 1 70 ? -7.281 17.453 4.656 1 96.19 70 THR A CA 1
ATOM 552 C C . THR A 1 70 ? -8.555 18.281 4.605 1 96.19 70 THR A C 1
ATOM 554 O O . THR A 1 70 ? -9.57 17.844 4.055 1 96.19 70 THR A O 1
ATOM 557 N N . ASN A 1 71 ? -8.586 19.438 5.168 1 96.31 71 ASN A N 1
ATOM 558 C CA . ASN A 1 71 ? -9.734 20.328 5.281 1 96.31 71 ASN A CA 1
ATOM 559 C C . ASN A 1 71 ? -10.867 19.672 6.066 1 96.31 71 ASN A C 1
ATOM 561 O O . ASN A 1 71 ? -12.047 19.922 5.797 1 96.31 71 ASN A O 1
ATOM 565 N N . VAL A 1 72 ? -10.57 18.797 6.922 1 93.5 72 VAL A N 1
ATOM 566 C CA . VAL A 1 72 ? -11.508 18.172 7.852 1 93.5 72 VAL A CA 1
ATOM 567 C C . VAL A 1 72 ? -11.305 18.75 9.25 1 93.5 72 VAL A C 1
ATOM 569 O O . VAL A 1 72 ? -10.164 18.859 9.719 1 93.5 72 VAL A O 1
ATOM 572 N N . SER A 1 73 ? -12.344 19.156 9.898 1 95.12 73 SER A N 1
ATOM 573 C CA . SER A 1 73 ? -12.266 19.719 11.242 1 95.12 73 SER A CA 1
ATOM 574 C C . SER A 1 73 ? -11.93 18.641 12.273 1 95.12 73 SER A C 1
ATOM 576 O O . SER A 1 73 ? -12.656 17.656 12.406 1 95.12 73 SER A O 1
ATOM 578 N N . ARG A 1 74 ? -10.828 18.875 12.93 1 93.94 74 ARG A N 1
ATOM 579 C CA . ARG A 1 74 ? -10.352 17.938 13.938 1 93.94 74 ARG A CA 1
ATOM 580 C C . ARG A 1 74 ? -9.273 18.562 14.812 1 93.94 74 ARG A C 1
ATOM 582 O O . ARG A 1 74 ? -8.93 19.734 14.641 1 93.94 74 ARG A O 1
ATOM 589 N N . PHE A 1 75 ? -8.844 17.797 15.82 1 94.06 75 PHE A N 1
ATOM 590 C CA . PHE A 1 75 ? -7.68 18.219 16.594 1 94.06 75 PHE A CA 1
ATOM 591 C C . PHE A 1 75 ? -6.418 18.172 15.734 1 94.06 75 PHE A C 1
ATOM 593 O O . PHE A 1 75 ? -6.156 17.172 15.062 1 94.06 75 PHE A O 1
ATOM 600 N N . CYS A 1 76 ? -5.742 19.266 15.711 1 96.62 76 CYS A N 1
ATOM 601 C CA . CYS A 1 76 ? -4.516 19.375 14.938 1 96.62 76 CYS A CA 1
ATOM 602 C C . CYS A 1 76 ? -3.332 19.734 15.828 1 96.62 76 CYS A C 1
ATOM 604 O O . CYS A 1 76 ? -2.877 20.875 15.82 1 96.62 76 CYS A O 1
ATOM 606 N N . PRO A 1 77 ? -2.727 18.734 16.406 1 96.5 77 PRO A N 1
ATOM 607 C CA . PRO A 1 77 ? -1.686 19 17.406 1 96.5 77 PRO A CA 1
ATOM 608 C C . PRO A 1 77 ? -0.295 19.109 16.797 1 96.5 77 PRO A C 1
ATOM 610 O O . PRO A 1 77 ? 0.709 19.047 17.5 1 96.5 77 PRO A O 1
ATOM 613 N N . TYR A 1 78 ? -0.217 19.266 15.508 1 97 78 TYR A N 1
ATOM 614 C CA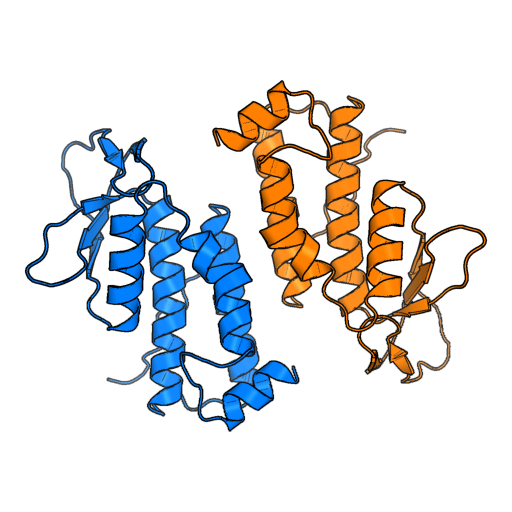 . TYR A 1 78 ? 1.062 19.422 14.828 1 97 78 TYR A CA 1
ATOM 615 C C . TYR A 1 78 ? 1.044 20.609 13.883 1 97 78 TYR A C 1
ATOM 617 O O . TYR A 1 78 ? -0.025 21.125 13.531 1 97 78 TYR A O 1
ATOM 625 N N . ARG A 1 79 ? 2.209 21.031 13.578 1 97.5 79 ARG A N 1
ATOM 626 C CA . ARG A 1 79 ? 2.338 22.047 12.539 1 97.5 79 ARG A CA 1
ATOM 627 C C . ARG A 1 79 ? 3.498 21.734 11.602 1 97.5 79 ARG A C 1
ATOM 629 O O . ARG A 1 79 ? 4.441 21.031 11.984 1 97.5 79 ARG A O 1
ATOM 636 N N . VAL A 1 80 ? 3.398 22.234 10.336 1 98.38 80 VAL A N 1
ATOM 637 C CA . VAL A 1 80 ? 4.387 21.953 9.297 1 98.38 80 VAL A CA 1
ATOM 638 C C . VAL A 1 80 ? 4.668 23.234 8.508 1 98.38 80 VAL A C 1
ATOM 640 O O . VAL A 1 80 ? 3.773 24.062 8.32 1 98.38 80 VAL A O 1
ATOM 643 N N . ARG A 1 81 ? 5.824 23.406 8.086 1 98.06 81 ARG A N 1
ATOM 644 C CA . ARG A 1 81 ? 6.16 24.484 7.156 1 98.06 81 ARG A CA 1
ATOM 645 C C . ARG A 1 81 ? 7.242 24.031 6.176 1 98.06 81 ARG A C 1
ATOM 647 O O . ARG A 1 81 ? 8.117 23.25 6.527 1 98.06 81 ARG A O 1
ATOM 654 N N . VAL A 1 82 ? 7.18 24.547 5 1 98.12 82 VAL A N 1
ATOM 655 C CA . VAL A 1 82 ? 7.961 24.031 3.883 1 98.12 82 VAL A CA 1
ATOM 656 C C . VAL A 1 82 ? 9.359 24.656 3.895 1 98.12 82 VAL A C 1
ATOM 658 O O . VAL A 1 82 ? 10.25 24.203 3.168 1 98.12 82 VAL A O 1
ATOM 661 N N . SER A 1 83 ? 9.578 25.703 4.621 1 96.25 83 SER A N 1
ATOM 662 C CA . SER A 1 83 ? 10.883 26.328 4.801 1 96.25 83 SER A CA 1
ATOM 663 C C . SER A 1 83 ? 10.906 27.203 6.055 1 96.25 83 SER A C 1
ATOM 665 O O . SER A 1 83 ? 9.867 27.5 6.633 1 96.25 83 SER A O 1
ATOM 667 N N . GLU A 1 84 ? 12.062 27.594 6.441 1 93 84 GLU A N 1
ATOM 668 C CA . GLU A 1 84 ? 12.266 28.375 7.656 1 93 84 GLU A CA 1
ATOM 669 C C . GLU A 1 84 ? 11.477 29.688 7.605 1 93 84 GLU A C 1
ATOM 671 O O . GLU A 1 84 ? 10.977 30.156 8.625 1 93 84 GLU A O 1
ATOM 676 N N . ASP A 1 85 ? 11.336 30.281 6.461 1 93.94 85 ASP A N 1
ATOM 677 C CA . ASP A 1 85 ? 10.695 31.594 6.324 1 93.94 85 ASP A CA 1
ATOM 678 C C . ASP A 1 85 ? 9.227 31.453 5.941 1 93.94 85 ASP A C 1
ATOM 680 O O . ASP A 1 85 ? 8.523 32.438 5.766 1 93.94 85 ASP A O 1
ATOM 684 N N . ALA A 1 86 ? 8.758 30.188 5.848 1 96.75 86 ALA A N 1
ATOM 685 C CA . ALA A 1 86 ? 7.379 29.969 5.414 1 96.75 86 ALA A CA 1
ATOM 686 C C . ALA A 1 86 ? 6.426 29.938 6.605 1 96.75 86 ALA A C 1
ATOM 688 O O . ALA A 1 86 ? 6.863 29.828 7.754 1 96.75 86 ALA A O 1
ATOM 689 N N . GLU A 1 87 ? 5.188 30.172 6.332 1 97.44 87 GLU A N 1
ATOM 690 C CA . GLU A 1 87 ? 4.148 30.125 7.355 1 97.44 87 GLU A CA 1
ATOM 691 C C . GLU A 1 87 ? 3.91 28.688 7.828 1 97.44 87 GLU A C 1
ATOM 693 O O . GLU A 1 87 ? 4.027 27.734 7.043 1 97.44 87 GLU A O 1
ATOM 698 N N . TRP A 1 88 ? 3.561 28.562 9.141 1 97.75 88 TRP A N 1
ATOM 699 C CA . TRP A 1 88 ? 3.188 27.266 9.711 1 97.75 88 TRP A CA 1
ATOM 700 C C . TRP A 1 88 ? 1.752 26.906 9.344 1 97.75 88 TRP A C 1
ATOM 702 O O . TRP A 1 88 ? 0.871 27.766 9.328 1 97.75 88 TRP A O 1
ATOM 712 N N . HIS A 1 89 ? 1.538 25.688 9.133 1 98.44 89 HIS A N 1
ATOM 713 C CA . HIS A 1 89 ? 0.213 25.125 8.883 1 98.44 89 HIS A CA 1
ATOM 714 C C . HIS A 1 89 ? -0.132 24.047 9.906 1 98.44 89 HIS A C 1
ATOM 716 O O . HIS A 1 89 ? 0.631 23.094 10.094 1 98.44 89 HIS A O 1
ATOM 722 N N . ARG A 1 90 ? -1.254 24.172 10.539 1 97.88 90 ARG A N 1
ATOM 723 C CA . ARG A 1 90 ? -1.689 23.188 11.523 1 97.88 90 ARG A CA 1
ATOM 724 C C . ARG A 1 90 ? -2.252 21.938 10.836 1 97.88 90 ARG A C 1
ATOM 726 O O . ARG A 1 90 ? -3.027 22.047 9.883 1 97.88 90 ARG A O 1
ATOM 733 N N . ILE A 1 91 ? -1.812 20.781 11.383 1 97.94 91 ILE A N 1
ATOM 734 C CA . ILE A 1 91 ? -2.258 19.547 10.719 1 97.94 91 ILE A CA 1
ATOM 735 C C . ILE A 1 91 ? -2.6 18.5 11.773 1 97.94 91 ILE A C 1
ATOM 737 O O . ILE A 1 91 ? -2.148 18.578 12.914 1 97.94 91 ILE A O 1
ATOM 741 N N . SER A 1 92 ? -3.383 17.562 11.383 1 97.12 92 SER A N 1
ATOM 742 C CA . SER A 1 92 ? -3.812 16.469 12.234 1 97.12 92 SER A CA 1
ATOM 743 C C . SER A 1 92 ? -2.719 15.414 12.375 1 97.12 92 SER A C 1
ATOM 745 O O . SER A 1 92 ? -1.739 15.43 11.625 1 97.12 92 SER A O 1
ATOM 747 N N . LEU A 1 93 ? -2.932 14.539 13.344 1 95.75 93 LEU A N 1
ATOM 748 C CA . LEU A 1 93 ? -2.035 13.406 13.547 1 95.75 93 LEU A CA 1
ATOM 749 C C . LEU A 1 93 ? -1.971 12.539 12.297 1 95.75 93 LEU A C 1
ATOM 751 O O . LEU A 1 93 ? -0.893 12.086 11.898 1 95.75 93 LEU A O 1
ATOM 755 N N . LEU A 1 94 ? -3.07 12.281 11.609 1 95.81 94 LEU A N 1
ATOM 756 C CA . LEU A 1 94 ? -3.141 11.422 10.438 1 95.81 94 LEU A CA 1
ATOM 757 C C . LEU A 1 94 ? -2.336 12.008 9.281 1 95.81 94 LEU A C 1
ATOM 759 O O . LEU A 1 94 ? -1.599 11.281 8.609 1 95.81 94 LEU A O 1
ATOM 763 N N . ALA A 1 95 ? -2.5 13.305 9.117 1 97.81 95 ALA A N 1
ATOM 764 C CA . ALA A 1 95 ? -1.729 13.977 8.078 1 97.81 95 ALA A CA 1
ATOM 765 C C . ALA A 1 95 ? -0.239 13.969 8.398 1 97.81 95 ALA A C 1
ATOM 767 O O . ALA A 1 95 ? 0.593 13.719 7.527 1 97.81 95 ALA A O 1
ATOM 768 N N . ARG A 1 96 ? 0.062 14.219 9.625 1 97.25 96 ARG A N 1
ATOM 769 C CA . ARG A 1 96 ? 1.445 14.195 10.094 1 97.25 96 ARG A CA 1
ATOM 770 C C . ARG A 1 96 ? 2.096 12.852 9.805 1 97.25 96 ARG A C 1
ATOM 772 O O . ARG A 1 96 ? 3.227 12.789 9.32 1 97.25 96 ARG A O 1
ATOM 779 N N . ASN A 1 97 ? 1.412 11.781 10.141 1 97.38 97 ASN A N 1
ATOM 780 C CA . ASN A 1 97 ? 1.957 10.438 9.969 1 97.38 97 ASN A CA 1
ATOM 781 C C . ASN A 1 97 ? 2.281 10.156 8.5 1 97.38 97 ASN A C 1
ATOM 783 O O . ASN A 1 97 ? 3.295 9.523 8.195 1 97.38 97 ASN A O 1
ATOM 787 N N . ARG A 1 98 ? 1.432 10.523 7.586 1 98.06 98 ARG A N 1
ATOM 788 C CA . ARG A 1 98 ? 1.678 10.336 6.16 1 98.06 98 ARG A CA 1
ATOM 789 C C . ARG A 1 98 ? 2.926 11.094 5.719 1 98.06 98 ARG A C 1
ATOM 791 O O . ARG A 1 98 ? 3.779 10.539 5.023 1 98.06 98 ARG A O 1
ATOM 798 N N . ILE A 1 99 ? 3.062 12.32 6.141 1 98.06 99 ILE A N 1
ATOM 799 C CA . ILE A 1 99 ? 4.207 13.148 5.793 1 98.06 99 ILE A CA 1
ATOM 800 C C . ILE A 1 99 ? 5.48 12.555 6.387 1 98.06 99 ILE A C 1
ATOM 802 O O . ILE A 1 99 ? 6.504 12.453 5.707 1 98.06 99 ILE A O 1
ATOM 806 N N . ALA A 1 100 ? 5.352 12.188 7.629 1 96.88 100 ALA A N 1
ATOM 807 C CA . ALA A 1 100 ? 6.512 11.641 8.328 1 96.88 100 ALA A CA 1
ATOM 808 C C . ALA A 1 100 ? 7.008 10.367 7.652 1 96.88 100 ALA A C 1
ATOM 810 O O . ALA A 1 100 ? 8.219 10.141 7.539 1 96.88 100 ALA A O 1
ATOM 811 N N . ALA A 1 101 ? 6.133 9.492 7.254 1 97.44 101 ALA A N 1
ATOM 812 C CA . ALA A 1 101 ? 6.52 8.258 6.578 1 97.44 101 ALA A CA 1
ATOM 813 C C . ALA A 1 101 ? 7.25 8.555 5.273 1 97.44 101 ALA A C 1
ATOM 815 O O . ALA A 1 101 ? 8.258 7.91 4.957 1 97.44 101 ALA A O 1
ATOM 816 N N . VAL A 1 102 ? 6.742 9.531 4.504 1 97.88 102 VAL A N 1
ATOM 817 C CA . VAL A 1 102 ? 7.383 9.93 3.252 1 97.88 102 VAL A CA 1
ATOM 818 C C . VAL A 1 102 ? 8.75 10.531 3.539 1 97.88 102 VAL A C 1
ATOM 820 O O . VAL A 1 102 ? 9.727 10.242 2.84 1 97.88 102 VAL A O 1
ATOM 823 N N . CYS A 1 103 ? 8.859 11.336 4.543 1 96.44 103 CYS A N 1
ATOM 824 C CA . CYS A 1 103 ? 10.133 11.93 4.945 1 96.44 103 CYS A CA 1
ATOM 825 C C . CYS A 1 103 ? 11.156 10.852 5.262 1 96.44 103 CYS A C 1
ATOM 827 O O . CYS A 1 103 ? 12.312 10.945 4.84 1 96.44 103 CYS A O 1
ATOM 829 N N . ASP A 1 104 ? 10.734 9.898 6.031 1 95.44 104 ASP A N 1
ATOM 830 C CA . ASP A 1 104 ? 11.625 8.797 6.387 1 95.44 104 ASP A CA 1
ATOM 831 C C . ASP A 1 104 ? 12.18 8.117 5.141 1 95.44 104 ASP A C 1
ATOM 833 O O . ASP A 1 104 ? 13.359 7.77 5.09 1 95.44 104 ASP A O 1
ATOM 837 N N . TYR A 1 105 ? 11.32 7.891 4.176 1 96.81 105 TYR A N 1
ATOM 838 C CA . TYR A 1 105 ? 11.734 7.246 2.934 1 96.81 105 TYR A CA 1
ATOM 839 C C . TYR A 1 105 ? 12.773 8.094 2.205 1 96.81 105 TYR A C 1
ATOM 841 O O . TYR A 1 105 ? 13.852 7.598 1.85 1 96.81 105 TYR A O 1
ATOM 849 N N . TYR A 1 106 ? 12.547 9.352 2.031 1 95.25 106 TYR A N 1
ATOM 850 C CA . TYR A 1 106 ? 13.469 10.242 1.332 1 95.25 106 TYR A CA 1
ATOM 851 C C . TYR A 1 106 ? 14.789 10.367 2.082 1 95.25 106 TYR A C 1
ATOM 853 O O . TYR A 1 106 ? 15.859 10.391 1.467 1 95.25 106 TYR A O 1
ATOM 861 N N . THR A 1 107 ? 14.672 10.484 3.363 1 93.88 107 THR A N 1
ATOM 862 C CA . THR A 1 107 ? 15.883 10.57 4.172 1 93.88 107 THR A CA 1
ATOM 863 C C . THR A 1 107 ? 16.75 9.328 3.992 1 93.88 107 THR A C 1
ATOM 865 O O . THR A 1 107 ? 17.953 9.43 3.809 1 93.88 107 THR A O 1
ATOM 868 N N . PHE A 1 108 ? 16.109 8.188 4.043 1 94.38 108 PHE A N 1
ATOM 869 C CA . PHE A 1 108 ? 16.844 6.934 3.883 1 94.38 108 PHE A CA 1
ATOM 870 C C . PHE A 1 108 ? 17.547 6.887 2.535 1 94.38 108 PHE A C 1
ATOM 872 O O . PHE A 1 108 ? 18.734 6.551 2.463 1 94.38 108 PHE A O 1
ATOM 879 N N . ILE A 1 109 ? 16.859 7.227 1.435 1 94 109 ILE A N 1
ATOM 880 C CA . ILE A 1 109 ? 17.438 7.211 0.095 1 94 109 ILE A CA 1
ATOM 881 C C . ILE A 1 109 ? 18.594 8.203 0.02 1 94 109 ILE A C 1
ATOM 883 O O . ILE A 1 109 ? 19.641 7.91 -0.577 1 94 109 ILE A O 1
ATOM 887 N N . ARG A 1 110 ? 18.391 9.312 0.606 1 92.69 110 ARG A N 1
ATOM 888 C CA . ARG A 1 110 ? 19.422 10.336 0.639 1 92.69 110 ARG A CA 1
ATOM 889 C C . ARG A 1 110 ? 20.688 9.812 1.322 1 92.69 110 ARG A C 1
ATOM 891 O O . ARG A 1 110 ? 21.797 10 0.815 1 92.69 110 ARG A O 1
ATOM 898 N N . TYR A 1 111 ? 20.469 9.203 2.428 1 91.75 111 TYR A N 1
ATOM 899 C CA . TYR A 1 111 ? 21.609 8.688 3.184 1 91.75 111 TYR A CA 1
ATOM 900 C C . TYR A 1 111 ? 22.297 7.566 2.426 1 91.75 111 TYR A C 1
ATOM 902 O O . TYR A 1 111 ? 23.531 7.43 2.49 1 91.75 111 TYR A O 1
ATOM 910 N N . LEU A 1 112 ? 21.594 6.762 1.695 1 91.25 112 LEU A N 1
ATOM 911 C CA . LEU A 1 112 ? 22.172 5.73 0.849 1 91.25 112 LEU A CA 1
ATOM 912 C C . LEU A 1 112 ? 23.047 6.352 -0.237 1 91.25 112 LEU A C 1
ATOM 914 O O . LEU A 1 112 ? 24.203 5.938 -0.433 1 91.25 112 LEU A O 1
ATOM 918 N N . ARG A 1 113 ? 22.516 7.328 -0.831 1 90.38 113 ARG A N 1
ATOM 919 C CA . ARG A 1 113 ? 23.172 8 -1.94 1 90.38 113 ARG A CA 1
ATOM 920 C C . ARG A 1 113 ? 24.469 8.68 -1.479 1 90.38 113 ARG A C 1
ATOM 922 O O . ARG A 1 113 ? 25.453 8.711 -2.215 1 90.38 113 ARG A O 1
ATOM 929 N N . GLN A 1 114 ? 24.438 9.172 -0.327 1 90.38 114 GLN A N 1
ATOM 930 C CA . GLN A 1 114 ? 25.578 9.898 0.213 1 90.38 114 GLN A CA 1
ATOM 931 C C . GLN A 1 114 ? 26.609 8.938 0.785 1 90.38 114 GLN A C 1
ATOM 933 O O . GLN A 1 114 ? 27.703 9.359 1.191 1 90.38 114 GLN A O 1
ATOM 938 N N . GLY A 1 115 ? 26.266 7.703 0.835 1 89.12 115 GLY A N 1
ATOM 939 C CA . GLY A 1 115 ? 27.188 6.715 1.37 1 89.12 115 GLY A CA 1
ATOM 940 C C . GLY A 1 115 ? 27.219 6.684 2.887 1 89.12 115 GLY A C 1
ATOM 941 O O . GLY A 1 115 ? 28.109 6.094 3.484 1 89.12 115 GLY A O 1
ATOM 942 N N . LEU A 1 116 ? 26.297 7.348 3.551 1 87.81 116 LEU A N 1
ATOM 943 C CA . LEU A 1 116 ? 26.203 7.379 5.004 1 87.81 116 LEU A CA 1
ATOM 944 C C . LEU A 1 116 ? 25.703 6.043 5.547 1 87.81 116 LEU A C 1
ATOM 946 O O . LEU A 1 116 ? 26.062 5.645 6.656 1 87.81 116 LEU A O 1
ATOM 950 N N . ILE A 1 117 ? 24.859 5.441 4.793 1 87.62 117 ILE A N 1
ATOM 951 C CA . ILE A 1 117 ? 24.391 4.094 5.098 1 87.62 117 ILE A CA 1
ATOM 952 C C . ILE A 1 117 ? 25.141 3.08 4.238 1 87.62 117 ILE A C 1
ATOM 954 O O . ILE A 1 117 ? 25.125 3.168 3.008 1 87.62 117 ILE A O 1
ATOM 958 N N . LYS A 1 118 ? 25.844 2.27 4.938 1 86.12 118 LYS A N 1
ATOM 959 C CA . LYS A 1 118 ? 26.547 1.177 4.27 1 86.12 118 LYS A CA 1
ATOM 960 C C . LYS A 1 118 ? 25.859 -0.161 4.543 1 86.12 118 LYS A C 1
ATOM 962 O O . LYS A 1 118 ? 25.859 -0.637 5.68 1 86.12 118 LYS A O 1
ATOM 967 N N . ALA A 1 119 ? 25.078 -0.565 3.74 1 85.5 119 ALA A N 1
ATOM 968 C CA . ALA A 1 119 ? 24.344 -1.815 3.918 1 85.5 119 ALA A CA 1
ATOM 969 C C . ALA A 1 119 ? 24.391 -2.666 2.652 1 85.5 119 ALA A C 1
ATOM 971 O O . ALA A 1 119 ? 24.469 -2.133 1.542 1 85.5 119 ALA A O 1
ATOM 972 N N . GLY A 1 120 ? 24.469 -3.941 2.805 1 90.25 120 GLY A N 1
ATOM 973 C CA . GLY A 1 120 ? 24.406 -4.852 1.671 1 90.25 120 GLY A CA 1
ATOM 974 C C . GLY A 1 120 ? 23.094 -4.797 0.921 1 90.25 120 GLY A C 1
ATOM 975 O O . GLY A 1 120 ? 22.141 -4.148 1.367 1 90.25 120 GLY A O 1
ATOM 976 N N . VAL A 1 121 ? 23.047 -5.402 -0.189 1 90.31 121 VAL A N 1
ATOM 977 C CA . VAL A 1 121 ? 21.906 -5.359 -1.098 1 90.31 121 VAL A CA 1
ATOM 978 C C . VAL A 1 121 ? 20.672 -5.895 -0.391 1 90.31 121 VAL A C 1
ATOM 980 O O . VAL A 1 121 ? 19.594 -5.277 -0.448 1 90.31 121 VAL A O 1
ATOM 983 N N . ARG A 1 122 ? 20.719 -7.023 0.259 1 90.44 122 ARG A N 1
ATOM 984 C CA . ARG A 1 122 ? 19.562 -7.648 0.906 1 90.44 122 ARG A CA 1
ATOM 985 C C . ARG A 1 122 ? 19.016 -6.77 2.025 1 90.44 122 ARG A C 1
ATOM 987 O O . ARG A 1 122 ? 17.812 -6.559 2.121 1 90.44 122 ARG A O 1
ATOM 994 N N . ASP A 1 123 ? 19.922 -6.246 2.889 1 90 123 ASP A N 1
ATOM 995 C CA . ASP A 1 123 ? 19.5 -5.395 4 1 90 123 ASP A CA 1
ATOM 996 C C . ASP A 1 123 ? 18.859 -4.105 3.492 1 90 123 ASP A C 1
ATOM 998 O O . ASP A 1 123 ? 17.844 -3.658 4.027 1 90 123 ASP A O 1
ATOM 1002 N N . THR A 1 124 ? 19.422 -3.578 2.475 1 93 124 THR A N 1
ATOM 1003 C CA . THR A 1 124 ? 18.875 -2.359 1.892 1 93 124 THR A CA 1
ATOM 1004 C C . THR A 1 124 ? 17.5 -2.615 1.302 1 93 124 THR A C 1
ATOM 1006 O O . THR A 1 124 ? 16.594 -1.797 1.456 1 93 124 THR A O 1
ATOM 1009 N N . TYR A 1 125 ? 17.375 -3.783 0.724 1 93.62 125 TYR A N 1
ATOM 1010 C CA . TYR A 1 125 ? 16.094 -4.152 0.153 1 93.62 125 TYR A CA 1
ATOM 1011 C C . TYR A 1 125 ? 15.016 -4.234 1.234 1 93.62 125 TYR A C 1
ATOM 1013 O O . TYR A 1 125 ? 13.945 -3.643 1.099 1 93.62 125 TYR A O 1
ATOM 1021 N N . PHE A 1 126 ? 15.266 -4.797 2.268 1 91.69 126 PHE A N 1
ATOM 1022 C CA . PHE A 1 126 ? 14.297 -4.969 3.344 1 91.69 126 PHE A CA 1
ATOM 1023 C C . PHE A 1 126 ? 13.961 -3.631 3.99 1 91.69 126 PHE A C 1
ATOM 1025 O O . PHE A 1 126 ? 12.812 -3.381 4.355 1 91.69 126 PHE A O 1
ATOM 1032 N N . ASP A 1 127 ? 14.977 -2.816 4.156 1 92.88 127 ASP A N 1
ATOM 1033 C CA . ASP A 1 127 ? 14.727 -1.488 4.707 1 92.88 127 ASP A CA 1
ATOM 1034 C C . ASP A 1 127 ? 13.758 -0.699 3.826 1 92.88 127 ASP A C 1
ATOM 1036 O O . ASP A 1 127 ? 12.82 -0.079 4.328 1 92.88 127 ASP A O 1
ATOM 1040 N N . VAL A 1 128 ? 14.078 -0.781 2.529 1 94.69 128 VAL A N 1
ATOM 1041 C CA . VAL A 1 128 ? 13.219 -0.064 1.593 1 94.69 128 VAL A CA 1
ATOM 1042 C C . VAL A 1 128 ? 11.797 -0.628 1.659 1 94.69 128 VAL A C 1
ATOM 1044 O O . VAL A 1 128 ? 10.82 0.127 1.675 1 94.69 128 VAL A O 1
ATOM 1047 N N . MET A 1 129 ? 11.656 -1.923 1.755 1 95.12 129 MET A N 1
ATOM 1048 C CA . MET A 1 129 ? 10.336 -2.549 1.85 1 95.12 129 MET A CA 1
ATOM 1049 C C . MET A 1 129 ? 9.625 -2.125 3.129 1 95.12 129 MET A C 1
ATOM 1051 O O . MET A 1 129 ? 8.414 -1.902 3.123 1 95.12 129 MET A O 1
ATOM 1055 N N . THR A 1 130 ? 10.336 -2.053 4.195 1 94.81 130 THR A N 1
ATOM 1056 C CA . THR A 1 130 ? 9.766 -1.613 5.461 1 94.81 130 THR A CA 1
ATOM 1057 C C . THR A 1 130 ? 9.258 -0.177 5.359 1 94.81 130 THR A C 1
ATOM 1059 O O . THR A 1 130 ? 8.195 0.151 5.887 1 94.81 130 THR A O 1
ATOM 1062 N N . LEU A 1 131 ? 10.016 0.629 4.727 1 96.38 131 LEU A N 1
ATOM 1063 C CA . LEU A 1 131 ? 9.617 2.02 4.547 1 96.38 131 LEU A CA 1
ATOM 1064 C C . LEU A 1 131 ? 8.375 2.119 3.668 1 96.38 131 LEU A C 1
ATOM 1066 O O . LEU A 1 131 ? 7.48 2.924 3.936 1 96.38 131 LEU A O 1
ATOM 1070 N N . ARG A 1 132 ? 8.352 1.33 2.58 1 97.5 132 ARG A N 1
ATOM 1071 C CA . ARG A 1 132 ? 7.145 1.253 1.759 1 97.5 132 ARG A CA 1
ATOM 1072 C C . ARG A 1 132 ? 5.949 0.799 2.586 1 97.5 132 ARG A C 1
ATOM 1074 O O . ARG A 1 132 ? 4.859 1.37 2.479 1 97.5 132 ARG A O 1
ATOM 1081 N N . LYS A 1 133 ? 6.16 -0.172 3.412 1 97.06 133 LYS A N 1
ATOM 1082 C CA . LYS A 1 133 ? 5.125 -0.657 4.32 1 97.06 133 LYS A CA 1
ATOM 1083 C C . LYS A 1 133 ? 4.609 0.464 5.219 1 97.06 133 LYS A C 1
ATOM 1085 O O . LYS A 1 133 ? 3.4 0.622 5.395 1 97.06 133 LYS A O 1
ATOM 1090 N N . ASN A 1 134 ? 5.48 1.171 5.758 1 96.88 134 ASN A N 1
ATOM 1091 C CA . ASN A 1 134 ? 5.098 2.25 6.66 1 96.88 134 ASN A CA 1
ATOM 1092 C C . ASN A 1 134 ? 4.242 3.297 5.953 1 96.88 134 ASN A C 1
ATOM 1094 O O . ASN A 1 134 ? 3.273 3.805 6.523 1 96.88 134 ASN A O 1
ATOM 1098 N N . MET A 1 135 ? 4.613 3.604 4.742 1 97.75 135 MET A N 1
ATOM 1099 C CA . MET A 1 135 ? 3.816 4.555 3.977 1 97.75 135 MET A CA 1
ATOM 1100 C C . MET A 1 135 ? 2.428 3.994 3.688 1 97.75 135 MET A C 1
ATOM 1102 O O . MET A 1 135 ? 1.434 4.719 3.754 1 97.75 135 MET A O 1
ATOM 1106 N N . CYS A 1 136 ? 2.379 2.738 3.402 1 97.12 136 CYS A N 1
ATOM 1107 C CA . CYS A 1 136 ? 1.092 2.09 3.18 1 97.12 136 CYS A CA 1
ATOM 1108 C C . CYS A 1 136 ? 0.224 2.158 4.43 1 97.12 136 CYS A C 1
ATOM 1110 O O . CYS A 1 136 ? -0.958 2.498 4.355 1 97.12 136 CYS A O 1
ATOM 1112 N N . LEU A 1 137 ? 0.828 1.884 5.508 1 96.56 137 LEU A N 1
ATOM 1113 C CA . LEU A 1 137 ? 0.087 1.907 6.766 1 96.56 137 LEU A CA 1
ATOM 1114 C C . LEU A 1 137 ? -0.371 3.322 7.102 1 96.56 137 LEU A C 1
ATOM 1116 O O . LEU A 1 137 ? -1.513 3.527 7.52 1 96.56 137 LEU A O 1
ATOM 1120 N N . ALA A 1 138 ? 0.488 4.262 6.883 1 96.38 138 ALA A N 1
ATOM 1121 C CA . ALA A 1 138 ? 0.159 5.652 7.172 1 96.38 138 ALA A CA 1
ATOM 1122 C C . ALA A 1 138 ? -1.018 6.129 6.324 1 96.38 138 ALA A C 1
ATOM 1124 O O . ALA A 1 138 ? -1.938 6.773 6.832 1 96.38 138 ALA A O 1
ATOM 1125 N N . LYS A 1 139 ? -0.997 5.781 5.027 1 96.44 139 LYS A N 1
ATOM 1126 C CA . LYS A 1 139 ? -2.061 6.25 4.145 1 96.44 139 LYS A CA 1
ATOM 1127 C C . LYS A 1 139 ? -3.404 5.637 4.527 1 96.44 139 LYS A C 1
ATOM 1129 O O . LYS A 1 139 ? -4.457 6.219 4.254 1 96.44 139 LYS A O 1
ATOM 1134 N N . LEU A 1 140 ? -3.33 4.5 5.191 1 95.12 140 LEU A N 1
ATOM 1135 C CA . LEU A 1 140 ? -4.551 3.82 5.609 1 95.12 140 LEU A CA 1
ATOM 1136 C C . LEU A 1 140 ? -4.953 4.25 7.016 1 95.12 140 LEU A C 1
ATOM 1138 O O . LEU A 1 140 ? -5.949 3.766 7.559 1 95.12 140 LEU A O 1
ATOM 1142 N N . GLY A 1 141 ? -4.176 5.117 7.637 1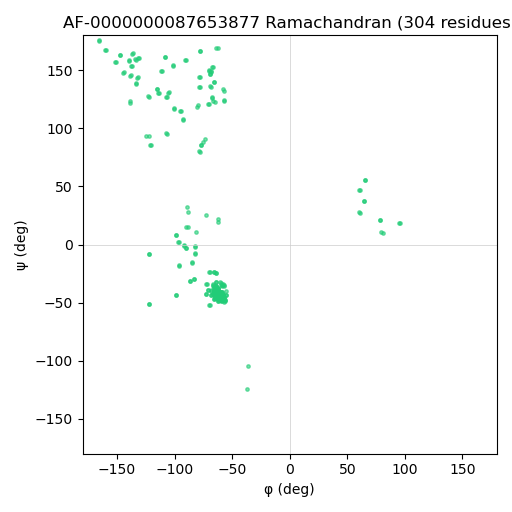 93.75 141 GLY A N 1
ATOM 1143 C CA . GLY A 1 141 ? -4.48 5.594 8.977 1 93.75 141 GLY A CA 1
ATOM 1144 C C . GLY A 1 141 ? -4.105 4.602 10.062 1 93.75 141 GLY A C 1
ATOM 1145 O O . GLY A 1 141 ? -4.648 4.648 11.164 1 93.75 141 GLY A O 1
ATOM 1146 N N . LEU A 1 142 ? -3.229 3.719 9.719 1 92.88 142 LEU A N 1
ATOM 1147 C CA . LEU A 1 142 ? -2.812 2.686 10.656 1 92.88 142 LEU A CA 1
ATOM 1148 C C . LEU A 1 142 ? -1.461 3.023 11.273 1 92.88 142 LEU A C 1
ATOM 1150 O O . LEU A 1 142 ? -0.683 3.787 10.695 1 92.88 142 LEU A O 1
ATOM 1154 N N . GLY A 1 143 ? -1.241 2.508 12.438 1 88.5 143 GLY A N 1
ATOM 1155 C CA . GLY A 1 143 ? 0.032 2.725 13.102 1 88.5 143 GLY A CA 1
ATOM 1156 C C . GLY A 1 143 ? 1.193 2.031 12.414 1 88.5 143 GLY A C 1
ATOM 1157 O O . GLY A 1 143 ? 1.011 0.999 11.766 1 88.5 143 GLY A O 1
ATOM 1158 N N . PHE A 1 144 ? 2.34 2.664 12.547 1 83.94 144 PHE A N 1
ATOM 1159 C CA . PHE A 1 144 ? 3.561 2.047 12.047 1 83.94 144 PHE A CA 1
ATOM 1160 C C . PHE A 1 144 ? 4.758 2.434 12.906 1 83.94 144 PHE A C 1
ATOM 1162 O O . PHE A 1 144 ? 4.68 3.375 13.703 1 83.94 144 PHE A O 1
ATOM 1169 N N . VAL A 1 145 ? 5.801 1.703 12.781 1 80.25 145 VAL A N 1
ATOM 1170 C CA . VAL A 1 145 ? 7.051 1.977 13.484 1 80.25 145 VAL A CA 1
ATOM 1171 C C . VAL A 1 145 ? 7.98 2.797 12.594 1 80.25 145 VAL A C 1
ATOM 1173 O O . VAL A 1 145 ? 8.422 2.322 11.547 1 80.25 145 VAL A O 1
ATOM 1176 N N . PRO A 1 146 ? 8.266 4.09 13.062 1 77.5 146 PRO A N 1
ATOM 1177 C CA . PRO A 1 146 ? 9.172 4.918 12.258 1 77.5 146 PRO A CA 1
ATOM 1178 C C . PRO A 1 146 ? 10.594 4.363 12.219 1 77.5 146 PRO A C 1
ATOM 1180 O O . PRO A 1 146 ? 11.039 3.727 13.172 1 77.5 146 PRO A O 1
ATOM 1183 N N . LYS A 1 147 ? 11.242 4.41 11.086 1 67.12 147 LYS A N 1
ATOM 1184 C CA . LYS A 1 147 ? 12.633 3.996 10.977 1 67.12 147 LYS A CA 1
ATOM 1185 C C . LYS A 1 147 ? 13.578 5.16 11.258 1 67.12 147 LYS A C 1
ATOM 1187 O O . LYS A 1 147 ? 14.734 5.148 10.836 1 67.12 147 LYS A O 1
ATOM 1192 N N . THR A 1 148 ? 13.375 6.117 12.055 1 57.19 148 THR A N 1
ATOM 1193 C CA . THR A 1 148 ? 14.188 7.293 12.344 1 57.19 148 THR A CA 1
ATOM 1194 C C . THR A 1 148 ? 15.562 6.887 12.875 1 57.19 148 THR A C 1
ATOM 1196 O O . THR A 1 148 ? 16.531 7.629 12.727 1 57.19 148 THR A O 1
ATOM 1199 N N . ASN A 1 149 ? 15.758 5.918 13.727 1 45.75 149 ASN A N 1
ATOM 1200 C CA . ASN A 1 149 ? 17.078 5.723 14.32 1 45.75 149 ASN A CA 1
ATOM 1201 C C . ASN A 1 149 ? 18.125 5.402 13.258 1 45.75 149 ASN A C 1
ATOM 1203 O O . ASN A 1 149 ? 19.047 4.617 13.508 1 45.75 149 ASN A O 1
ATOM 1207 N N . LEU A 1 150 ? 17.875 5.738 12.102 1 47.41 150 LEU A N 1
ATOM 1208 C CA . LEU A 1 150 ? 18.906 5.395 11.133 1 47.41 150 LEU A CA 1
ATOM 1209 C C . LEU A 1 150 ? 20.234 6.039 11.5 1 47.41 150 LEU A C 1
ATOM 1211 O O . LEU A 1 150 ? 21.234 5.887 10.781 1 47.41 150 LEU A O 1
ATOM 1215 N N . ARG A 1 151 ? 20.375 7.277 12.07 1 35 151 ARG A N 1
ATOM 1216 C CA . ARG A 1 151 ? 21.688 7.844 12.344 1 35 151 ARG A CA 1
ATOM 1217 C C . ARG A 1 151 ? 22.328 7.188 13.555 1 35 151 ARG A C 1
ATOM 1219 O O . ARG A 1 151 ? 21.859 7.355 14.68 1 35 151 ARG A O 1
ATOM 1226 N N . PRO A 1 152 ? 23.047 6.137 13.469 1 34.84 152 PRO A N 1
ATOM 1227 C CA . PRO A 1 152 ? 23.969 5.895 14.594 1 34.84 152 PRO A CA 1
ATOM 1228 C C . PRO A 1 152 ? 24.562 7.18 15.148 1 34.84 152 PRO A C 1
ATOM 1230 O O . PRO A 1 152 ? 24.406 7.48 16.328 1 34.84 152 PRO A O 1
ATOM 1233 N N . GLY A 1 153 ? 25.891 7.383 14.773 1 25.83 153 GLY A N 1
ATOM 1234 C CA . GLY A 1 153 ? 27.125 7.941 15.297 1 25.83 153 GLY A CA 1
ATOM 1235 C C . GLY A 1 153 ? 27.203 9.453 15.18 1 25.83 153 GLY A C 1
ATOM 1236 O O . GLY A 1 153 ? 28.25 10.047 15.43 1 25.83 153 GLY A O 1
ATOM 1237 N N . PHE A 1 154 ? 26.328 10.461 14.859 1 22.59 154 PHE A N 1
ATOM 1238 C CA . PHE A 1 154 ? 27.156 11.602 15.234 1 22.59 154 PHE A CA 1
ATOM 1239 C C . PHE A 1 154 ? 27.031 11.891 16.719 1 22.59 154 PHE A C 1
ATOM 1241 O O . PHE A 1 154 ? 26 11.594 17.344 1 22.59 154 PHE A O 1
ATOM 1248 N N . MET B 1 1 ? -12.875 9.086 4.68 1 78.75 1 MET B N 1
ATOM 1249 C CA . MET B 1 1 ? -14.109 8.594 5.281 1 78.75 1 MET B CA 1
ATOM 1250 C C . MET B 1 1 ? -15.32 8.961 4.43 1 78.75 1 MET B C 1
ATOM 1252 O O . MET B 1 1 ? -16.203 8.133 4.211 1 78.75 1 MET B O 1
ATOM 1256 N N . ALA B 1 2 ? -15.25 10.117 3.855 1 84.25 2 ALA B N 1
ATOM 1257 C CA . ALA B 1 2 ? -16.406 10.562 3.076 1 84.25 2 ALA B CA 1
ATOM 1258 C C . ALA B 1 2 ? -16.625 9.656 1.871 1 84.25 2 ALA B C 1
ATOM 1260 O O . ALA B 1 2 ? -17.766 9.242 1.6 1 84.25 2 ALA B O 1
ATOM 1261 N N . GLU B 1 3 ? -15.594 9.289 1.234 1 89.69 3 GLU B N 1
ATOM 1262 C CA . GLU B 1 3 ? -15.688 8.43 0.056 1 89.69 3 GLU B CA 1
ATOM 1263 C C . GLU B 1 3 ? -16.203 7.047 0.421 1 89.69 3 GLU B C 1
ATOM 1265 O O . GLU B 1 3 ? -17.016 6.473 -0.302 1 89.69 3 GLU B O 1
ATOM 1270 N N . PHE B 1 4 ? -15.836 6.59 1.495 1 93.5 4 PHE B N 1
ATOM 1271 C CA . PHE B 1 4 ? -16.25 5.277 1.973 1 93.5 4 PHE B CA 1
ATOM 1272 C C . PHE B 1 4 ? -17.75 5.273 2.303 1 93.5 4 PHE B C 1
ATOM 1274 O O . PHE B 1 4 ? -18.469 4.348 1.923 1 93.5 4 PHE B O 1
ATOM 1281 N N . THR B 1 5 ? -18.172 6.273 2.936 1 92.75 5 THR B N 1
ATOM 1282 C CA . THR B 1 5 ? -19.578 6.355 3.32 1 92.75 5 THR B CA 1
ATOM 1283 C C . THR B 1 5 ? -20.469 6.457 2.088 1 92.75 5 THR B C 1
ATOM 1285 O O . THR B 1 5 ? -21.531 5.84 2.037 1 92.75 5 THR B O 1
ATOM 1288 N N . SER B 1 6 ? -19.984 7.219 1.14 1 94.56 6 SER B N 1
ATOM 1289 C CA . SER B 1 6 ? -20.734 7.32 -0.108 1 94.56 6 SER B CA 1
ATOM 1290 C C . SER B 1 6 ? -20.828 5.965 -0.801 1 94.56 6 SER B C 1
ATOM 1292 O O . SER B 1 6 ? -21.875 5.629 -1.37 1 94.56 6 SER B O 1
ATOM 1294 N N . TRP B 1 7 ? -19.781 5.219 -0.729 1 95 7 TRP B N 1
ATOM 1295 C CA . TRP B 1 7 ? -19.734 3.885 -1.315 1 95 7 TRP B CA 1
ATOM 1296 C C . TRP B 1 7 ? -20.703 2.943 -0.618 1 95 7 TRP B C 1
ATOM 1298 O O . TRP B 1 7 ? -21.438 2.197 -1.275 1 95 7 TRP B O 1
ATOM 1308 N N . ARG B 1 8 ? -20.734 3.029 0.64 1 92.69 8 ARG B N 1
ATOM 1309 C CA . ARG B 1 8 ? -21.641 2.193 1.417 1 92.69 8 ARG B CA 1
ATOM 1310 C C . ARG B 1 8 ? -23.094 2.535 1.11 1 92.69 8 ARG B C 1
ATOM 1312 O O . ARG B 1 8 ? -23.922 1.64 0.929 1 92.69 8 ARG B O 1
ATOM 1319 N N . GLU B 1 9 ? -23.359 3.797 1.02 1 92.5 9 GLU B N 1
ATOM 1320 C CA . GLU B 1 9 ? -24.719 4.27 0.785 1 92.5 9 GLU B CA 1
ATOM 1321 C C . GLU B 1 9 ? -25.188 3.914 -0.622 1 92.5 9 GLU B C 1
ATOM 1323 O O . GLU B 1 9 ? -26.391 3.758 -0.857 1 92.5 9 GLU B O 1
ATOM 1328 N N . ALA B 1 10 ? -24.266 3.727 -1.492 1 93.88 10 ALA B N 1
ATOM 1329 C CA . ALA B 1 10 ? -24.578 3.373 -2.873 1 93.88 10 ALA B CA 1
ATOM 1330 C C . ALA B 1 10 ? -24.844 1.875 -3.01 1 93.88 10 ALA B C 1
ATOM 1332 O O . ALA B 1 10 ? -25.109 1.382 -4.109 1 93.88 10 ALA B O 1
ATOM 1333 N N . GLY B 1 11 ? -24.734 1.082 -1.976 1 92.25 11 GLY B N 1
ATOM 1334 C CA . GLY B 1 11 ? -25.047 -0.338 -1.998 1 92.25 11 GLY B CA 1
ATOM 1335 C C . GLY B 1 11 ? -23.828 -1.21 -2.238 1 92.25 11 GLY B C 1
ATOM 1336 O O . GLY B 1 11 ? -23.938 -2.285 -2.832 1 92.25 11 GLY B O 1
ATOM 1337 N N . HIS B 1 12 ? -22.594 -0.64 -2.01 1 92.69 12 HIS B N 1
ATOM 1338 C CA . HIS B 1 12 ? -21.328 -1.382 -2.084 1 92.69 12 HIS B CA 1
ATOM 1339 C C . HIS B 1 12 ? -21.062 -1.865 -3.504 1 92.69 12 HIS B C 1
ATOM 1341 O O . HIS B 1 12 ? -20.797 -3.049 -3.721 1 92.69 12 HIS B O 1
ATOM 1347 N N . PRO B 1 13 ? -21.062 -0.992 -4.395 1 90.81 13 PRO B N 1
ATOM 1348 C CA . PRO B 1 13 ? -20.812 -1.432 -5.77 1 90.81 13 PRO B CA 1
ATOM 1349 C C . PRO B 1 13 ? -19.391 -1.956 -5.973 1 90.81 13 PRO B C 1
ATOM 1351 O O . PRO B 1 13 ? -18.453 -1.466 -5.34 1 90.81 13 PRO B O 1
ATOM 1354 N N . PHE B 1 14 ? -19.234 -2.848 -6.945 1 85.94 14 PHE B N 1
ATOM 1355 C CA . PHE B 1 14 ? -17.922 -3.385 -7.27 1 85.94 14 PHE B CA 1
ATOM 1356 C C . PHE B 1 14 ? -17.156 -2.443 -8.203 1 85.94 14 PHE B C 1
ATOM 1358 O O . PHE B 1 14 ? -15.93 -2.443 -8.227 1 85.94 14 PHE B O 1
ATOM 1365 N N . VAL B 1 15 ? -18 -1.775 -8.953 1 85.94 15 VAL B N 1
ATOM 1366 C CA . VAL B 1 15 ? -17.359 -0.974 -9.984 1 85.94 15 VAL B CA 1
ATOM 1367 C C . VAL B 1 15 ? -18.016 0.401 -10.062 1 85.94 15 VAL B C 1
ATOM 1369 O O . VAL B 1 15 ? -19.047 0.633 -9.445 1 85.94 15 VAL B O 1
ATOM 1372 N N . HIS B 1 16 ? -17.281 1.237 -10.711 1 89.25 16 HIS B N 1
ATOM 1373 C CA . HIS B 1 16 ? -17.797 2.555 -11.062 1 89.25 16 HIS B CA 1
ATOM 1374 C C . HIS B 1 16 ? -18.078 3.385 -9.812 1 89.25 16 HIS B C 1
ATOM 1376 O O . HIS B 1 16 ? -19.156 3.961 -9.672 1 89.25 16 HIS B O 1
ATOM 1382 N N . HIS B 1 17 ? -17.359 3.307 -8.898 1 93.88 17 HIS B N 1
ATOM 1383 C CA . HIS B 1 17 ? -17.359 4.168 -7.719 1 93.88 17 HIS B CA 1
ATOM 1384 C C . HIS B 1 17 ? -15.953 4.617 -7.367 1 93.88 17 HIS B C 1
ATOM 1386 O O . HIS B 1 17 ? -15.008 3.82 -7.41 1 93.88 17 HIS B O 1
ATOM 1392 N N . PRO B 1 18 ? -15.82 5.863 -7.008 1 93.69 18 PRO B N 1
ATOM 1393 C CA . PRO B 1 18 ? -14.484 6.398 -6.742 1 93.69 18 PRO B CA 1
ATOM 1394 C C . PRO B 1 18 ? -13.734 5.617 -5.664 1 93.69 18 PRO B C 1
ATOM 1396 O O . PRO B 1 18 ? -12.516 5.445 -5.75 1 93.69 18 PRO B O 1
ATOM 1399 N N . PHE B 1 19 ? -14.477 5.148 -4.684 1 94.88 19 PHE B N 1
ATOM 1400 C CA . PHE B 1 19 ? -13.859 4.391 -3.602 1 94.88 19 PHE B CA 1
ATOM 1401 C C . PHE B 1 19 ? -13.227 3.107 -4.133 1 94.88 19 PHE B C 1
ATOM 1403 O O . PHE B 1 19 ? -12.094 2.781 -3.787 1 94.88 19 PHE B O 1
ATOM 1410 N N . MET B 1 20 ? -13.906 2.475 -4.945 1 94 20 MET B N 1
ATOM 1411 C CA . MET B 1 20 ? -13.422 1.232 -5.539 1 94 20 MET B CA 1
ATOM 1412 C C . MET B 1 20 ? -12.289 1.506 -6.523 1 94 20 MET B C 1
ATOM 1414 O O . MET B 1 20 ? -11.328 0.735 -6.602 1 94 20 MET B O 1
ATOM 1418 N N . ASP B 1 21 ? -12.438 2.547 -7.227 1 95.5 21 ASP B N 1
ATOM 1419 C CA . ASP B 1 21 ? -11.398 2.924 -8.18 1 95.5 21 ASP B CA 1
ATOM 1420 C C . ASP B 1 21 ? -10.07 3.174 -7.469 1 95.5 21 ASP B C 1
ATOM 1422 O O . ASP B 1 21 ? -9.016 2.791 -7.973 1 95.5 21 ASP B O 1
ATOM 1426 N N . ARG B 1 22 ? -10.172 3.807 -6.367 1 94.81 22 ARG B N 1
ATOM 1427 C CA . ARG B 1 22 ? -8.977 4.102 -5.586 1 94.81 22 ARG B CA 1
ATOM 1428 C C . ARG B 1 22 ? -8.312 2.816 -5.098 1 94.81 22 ARG B C 1
ATOM 1430 O O . ARG B 1 22 ? -7.09 2.666 -5.203 1 94.81 22 ARG B O 1
ATOM 1437 N N . ILE B 1 23 ? -9.094 1.933 -4.605 1 96.44 23 ILE B N 1
ATOM 1438 C CA . ILE B 1 23 ? -8.562 0.674 -4.098 1 96.44 23 ILE B CA 1
ATOM 1439 C C . ILE B 1 23 ? -7.953 -0.13 -5.246 1 96.44 23 ILE B C 1
ATOM 1441 O O . ILE B 1 23 ? -6.902 -0.758 -5.082 1 96.44 23 ILE B O 1
ATOM 1445 N N . ASN B 1 24 ? -8.586 -0.131 -6.355 1 96.44 24 ASN B N 1
ATOM 1446 C CA . ASN B 1 24 ? -8.039 -0.795 -7.535 1 96.44 24 ASN B CA 1
ATOM 1447 C C . ASN B 1 24 ? -6.664 -0.245 -7.902 1 96.44 24 ASN B C 1
ATOM 1449 O O . ASN B 1 24 ? -5.727 -1.01 -8.125 1 96.44 24 ASN B O 1
ATOM 1453 N N . THR B 1 25 ? -6.57 1.001 -7.879 1 95.88 25 THR B N 1
ATOM 1454 C CA . THR B 1 25 ? -5.348 1.675 -8.305 1 95.88 25 THR B CA 1
ATOM 1455 C C . THR B 1 25 ? -4.242 1.496 -7.27 1 95.88 25 THR B C 1
ATOM 1457 O O . THR B 1 25 ? -3.09 1.23 -7.621 1 95.88 25 THR B O 1
ATOM 1460 N N . GLU B 1 26 ? -4.57 1.614 -6.047 1 95.88 26 GLU B N 1
ATOM 1461 C CA . GLU B 1 26 ? -3.557 1.678 -4.996 1 95.88 26 GLU B CA 1
ATOM 1462 C C . GLU B 1 26 ? -3.16 0.281 -4.527 1 95.88 26 GLU B C 1
ATOM 1464 O O . GLU B 1 26 ? -2.025 0.063 -4.098 1 95.88 26 GLU B O 1
ATOM 1469 N N . GLU B 1 27 ? -4.109 -0.657 -4.57 1 97.62 27 GLU B N 1
ATOM 1470 C CA . GLU B 1 27 ? -3.814 -1.951 -3.965 1 97.62 27 GLU B CA 1
ATOM 1471 C C . GLU B 1 27 ? -3.967 -3.084 -4.977 1 97.62 27 GLU B C 1
ATOM 1473 O O . GLU B 1 27 ? -3.033 -3.859 -5.191 1 97.62 27 GLU B O 1
ATOM 1478 N N . ILE B 1 28 ? -5.059 -3.154 -5.6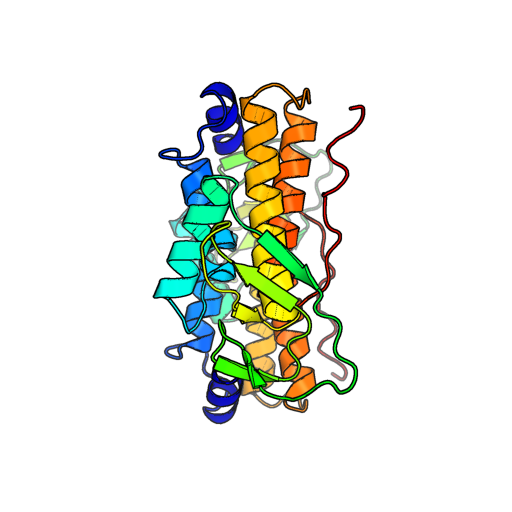6 1 98.12 28 ILE B N 1
ATOM 1479 C CA . ILE B 1 28 ? -5.375 -4.328 -6.469 1 98.12 28 ILE B CA 1
ATOM 1480 C C . ILE B 1 28 ? -4.434 -4.398 -7.668 1 98.12 28 ILE B C 1
ATOM 1482 O O . ILE B 1 28 ? -3.779 -5.418 -7.891 1 98.12 28 ILE B O 1
ATOM 1486 N N . SER B 1 29 ? -4.352 -3.33 -8.398 1 97.69 29 SER B N 1
ATOM 1487 C CA . SER B 1 29 ? -3.523 -3.324 -9.602 1 97.69 29 SER B CA 1
ATOM 1488 C C . SER B 1 29 ? -2.068 -3.643 -9.266 1 97.69 29 SER B C 1
ATOM 1490 O O . SER B 1 29 ? -1.447 -4.484 -9.922 1 97.69 29 SER B O 1
ATOM 1492 N N . PRO B 1 30 ? -1.565 -3.027 -8.188 1 97.31 30 PRO B N 1
ATOM 1493 C CA . PRO B 1 30 ? -0.187 -3.371 -7.832 1 97.31 30 PRO B CA 1
ATOM 1494 C C . PRO B 1 30 ? -0.029 -4.836 -7.43 1 97.31 30 PRO B C 1
ATOM 1496 O O . PRO B 1 30 ? 0.989 -5.461 -7.742 1 97.31 30 PRO B O 1
ATOM 1499 N N . CYS B 1 31 ? -0.949 -5.422 -6.785 1 98.12 31 CYS B N 1
ATOM 1500 C CA . CYS B 1 31 ? -0.899 -6.828 -6.414 1 98.12 31 CYS B CA 1
ATOM 1501 C C . CYS B 1 31 ? -0.906 -7.723 -7.648 1 98.12 31 CYS B C 1
ATOM 1503 O O . CYS B 1 31 ? -0.294 -8.789 -7.652 1 98.12 31 CYS B O 1
ATOM 1505 N N . MET B 1 32 ? -1.589 -7.234 -8.672 1 98.19 32 MET B N 1
ATOM 1506 C CA . MET B 1 32 ? -1.808 -8.078 -9.844 1 98.19 32 MET B CA 1
ATOM 1507 C C . MET B 1 32 ? -0.808 -7.742 -10.945 1 98.19 32 MET B C 1
ATOM 1509 O O . MET B 1 32 ? -0.942 -8.219 -12.078 1 98.19 32 MET B O 1
ATOM 1513 N N . LEU B 1 33 ? 0.134 -6.914 -10.57 1 96.62 33 LEU B N 1
ATOM 1514 C CA . LEU B 1 33 ? 1.158 -6.562 -11.547 1 96.62 33 LEU B CA 1
ATOM 1515 C C . LEU B 1 33 ? 2.17 -7.691 -11.703 1 96.62 33 LEU B C 1
ATOM 1517 O O . LEU B 1 33 ? 3.221 -7.684 -11.055 1 96.62 33 LEU B O 1
ATOM 1521 N N . PHE B 1 34 ? 1.802 -8.617 -12.57 1 97.06 34 PHE B N 1
ATOM 1522 C CA . PHE B 1 34 ? 2.66 -9.758 -12.859 1 97.06 34 PHE B CA 1
ATOM 1523 C C . PHE B 1 34 ? 3.258 -9.648 -14.25 1 97.06 34 PHE B C 1
ATOM 1525 O O . PHE B 1 34 ? 2.758 -8.898 -15.094 1 97.06 34 PHE B O 1
ATOM 1532 N N . HIS B 1 35 ? 4.297 -10.383 -14.43 1 96.5 35 HIS B N 1
ATOM 1533 C CA . HIS B 1 35 ? 4.902 -10.508 -15.75 1 96.5 35 HIS B CA 1
ATOM 1534 C C . HIS B 1 35 ? 3.916 -11.094 -16.75 1 96.5 35 HIS B C 1
ATOM 1536 O O . HIS B 1 35 ? 3.777 -10.586 -17.875 1 96.5 35 HIS B O 1
ATOM 1542 N N . ALA B 1 36 ? 3.234 -12.164 -16.406 1 97.75 36 ALA B N 1
ATOM 1543 C CA . ALA B 1 36 ? 2.232 -12.797 -17.25 1 97.75 36 ALA B CA 1
ATOM 1544 C C . ALA B 1 36 ? 0.915 -12.031 -17.219 1 97.75 36 ALA B C 1
ATOM 1546 O O . ALA B 1 36 ? -0.048 -12.469 -16.578 1 97.75 36 ALA B O 1
ATOM 1547 N N . LYS B 1 37 ? 0.829 -10.977 -17.953 1 97.88 37 LYS B N 1
ATOM 1548 C CA . LYS B 1 37 ? -0.27 -10.016 -17.875 1 97.88 37 LYS B CA 1
ATOM 1549 C C . LYS B 1 37 ? -1.598 -10.672 -18.234 1 97.88 37 LYS B C 1
ATOM 1551 O O . LYS B 1 37 ? -2.607 -10.461 -17.562 1 97.88 37 LYS B O 1
ATOM 1556 N N . GLU B 1 38 ? -1.577 -11.422 -19.344 1 97.94 38 GLU B N 1
ATOM 1557 C CA . GLU B 1 38 ? -2.814 -12.047 -19.797 1 97.94 38 GLU B CA 1
ATOM 1558 C C . GLU B 1 38 ? -3.381 -12.984 -18.734 1 97.94 38 GLU B C 1
ATOM 1560 O O . GLU B 1 38 ? -4.582 -12.953 -18.453 1 97.94 38 GLU B O 1
ATOM 1565 N N . LEU B 1 39 ? -2.531 -13.805 -18.172 1 98.31 39 LEU B N 1
ATOM 1566 C CA . LEU B 1 39 ? -2.963 -14.703 -17.109 1 98.31 39 LEU B CA 1
ATOM 1567 C C . LEU B 1 39 ? -3.426 -13.914 -15.883 1 98.31 39 LEU B C 1
ATOM 1569 O O . LEU B 1 39 ? -4.43 -14.266 -15.258 1 98.31 39 LEU B O 1
ATOM 1573 N N . SER B 1 40 ? -2.734 -12.891 -15.539 1 98.62 40 SER B N 1
ATOM 1574 C CA . SER B 1 40 ? -3.096 -12.031 -14.414 1 98.62 40 SER B CA 1
ATOM 1575 C C . SER B 1 40 ? -4.492 -11.445 -14.594 1 98.62 40 SER B C 1
ATOM 1577 O O . SER B 1 40 ? -5.305 -11.477 -13.672 1 98.62 40 SER B O 1
ATOM 1579 N N . ASP B 1 41 ? -4.711 -10.922 -15.797 1 98.38 41 ASP B N 1
ATOM 1580 C CA . ASP B 1 41 ? -6.02 -10.344 -16.094 1 98.38 41 ASP B CA 1
ATOM 1581 C C . ASP B 1 41 ? -7.121 -11.398 -15.977 1 98.38 41 ASP B C 1
ATOM 1583 O O . ASP B 1 41 ? -8.188 -11.125 -15.422 1 98.38 41 ASP B O 1
ATOM 1587 N N . ALA B 1 42 ? -6.828 -12.547 -16.516 1 98.44 42 ALA B N 1
ATOM 1588 C CA . ALA B 1 42 ? -7.797 -13.633 -16.438 1 98.44 42 ALA B CA 1
ATOM 1589 C C . ALA B 1 42 ? -8.078 -14.031 -14.992 1 98.44 42 ALA B C 1
ATOM 1591 O O . ALA B 1 42 ? -9.219 -14.32 -14.633 1 98.44 42 ALA B O 1
ATOM 1592 N N . ILE B 1 43 ? -7.109 -14.031 -14.188 1 98.56 43 ILE B N 1
ATOM 1593 C CA . ILE B 1 43 ? -7.246 -14.375 -12.781 1 98.56 43 ILE B CA 1
ATOM 1594 C C . ILE B 1 43 ? -8.109 -13.328 -12.07 1 98.56 43 ILE B C 1
ATOM 1596 O O . ILE B 1 43 ? -9.016 -13.672 -11.312 1 98.56 43 ILE B O 1
ATOM 1600 N N . LEU B 1 44 ? -7.816 -12.086 -12.32 1 98.19 44 LEU B N 1
ATOM 1601 C CA . LEU B 1 44 ? -8.609 -11.031 -11.695 1 98.19 44 LEU B CA 1
ATOM 1602 C C . LEU B 1 44 ? -10.086 -11.156 -12.078 1 98.19 44 LEU B C 1
ATOM 1604 O O . LEU B 1 44 ? -10.969 -11.023 -11.227 1 98.19 44 LEU B O 1
ATOM 1608 N N . ASP B 1 45 ? -10.312 -11.43 -13.336 1 97.62 45 ASP B N 1
ATOM 1609 C CA . ASP B 1 45 ? -11.68 -11.656 -13.797 1 97.62 45 ASP B CA 1
ATOM 1610 C C . ASP B 1 45 ? -12.32 -12.836 -13.078 1 97.62 45 ASP B C 1
ATOM 1612 O O . ASP B 1 45 ? -13.492 -12.789 -12.711 1 97.62 45 ASP B O 1
ATOM 1616 N N . SER B 1 46 ? -11.602 -13.836 -12.945 1 97.94 46 SER B N 1
ATOM 1617 C CA . SER B 1 46 ? -12.078 -15.047 -12.281 1 97.94 46 SER B CA 1
ATOM 1618 C C . SER B 1 46 ? -12.375 -14.789 -10.812 1 97.94 46 SER B C 1
ATOM 1620 O O . SER B 1 46 ? -13.359 -15.305 -10.273 1 97.94 46 SER B O 1
ATOM 1622 N N . ILE B 1 47 ? -11.523 -14.031 -10.125 1 96.88 47 ILE B N 1
ATOM 1623 C CA . ILE B 1 47 ? -11.766 -13.641 -8.742 1 96.88 47 ILE B CA 1
ATOM 1624 C C . ILE B 1 47 ? -13.109 -12.914 -8.633 1 96.88 47 ILE B C 1
ATOM 1626 O O . ILE B 1 47 ? -13.93 -13.242 -7.777 1 96.88 47 ILE B O 1
ATOM 1630 N N . ALA B 1 48 ? -13.312 -11.969 -9.492 1 94.81 48 ALA B N 1
ATOM 1631 C CA . ALA B 1 48 ? -14.539 -11.18 -9.492 1 94.81 48 ALA B CA 1
ATOM 1632 C C . ALA B 1 48 ? -15.766 -12.07 -9.703 1 94.81 48 ALA B C 1
ATOM 1634 O O . ALA B 1 48 ? -16.828 -11.812 -9.156 1 94.81 48 ALA B O 1
ATOM 1635 N N . ALA B 1 49 ? -15.57 -13.102 -10.461 1 95.25 49 ALA B N 1
ATOM 1636 C CA . ALA B 1 49 ? -16.672 -14.008 -10.797 1 95.25 49 ALA B CA 1
ATOM 1637 C C . ALA B 1 49 ? -16.781 -15.141 -9.781 1 95.25 49 ALA B C 1
ATOM 1639 O O . ALA B 1 49 ? -17.656 -15.992 -9.883 1 95.25 49 ALA B O 1
ATOM 1640 N N . ASN B 1 50 ? -15.867 -15.148 -8.844 1 93.75 50 ASN B N 1
ATOM 1641 C CA . ASN B 1 50 ? -15.844 -16.172 -7.805 1 93.75 50 ASN B CA 1
ATOM 1642 C C . ASN B 1 50 ? -15.68 -17.578 -8.398 1 93.75 50 ASN B C 1
ATOM 1644 O O . ASN B 1 50 ? -16.391 -18.5 -8.023 1 93.75 50 ASN B O 1
ATOM 1648 N N . LYS B 1 51 ? -14.758 -17.719 -9.281 1 95.88 51 LYS B N 1
ATOM 1649 C CA . LYS B 1 51 ? -14.547 -18.984 -9.977 1 95.88 51 LYS B CA 1
ATOM 1650 C C . LYS B 1 51 ? -13.125 -19.5 -9.781 1 95.88 51 LYS B C 1
ATOM 1652 O O . LYS B 1 51 ? -12.812 -20.641 -10.109 1 95.88 51 LYS B O 1
ATOM 1657 N N . LEU B 1 52 ? -12.273 -18.734 -9.203 1 97.5 52 LEU B N 1
ATOM 1658 C CA . LEU B 1 52 ? -10.852 -19.047 -9.102 1 97.5 52 LEU B CA 1
ATOM 1659 C C . LEU B 1 52 ? -10.609 -20.219 -8.164 1 97.5 52 LEU B C 1
ATOM 1661 O O . LEU B 1 52 ? -11.227 -20.297 -7.098 1 97.5 52 LEU B O 1
ATOM 1665 N N . GLU B 1 53 ? -9.789 -21.078 -8.555 1 96.75 53 GLU B N 1
ATOM 1666 C CA . GLU B 1 53 ? -9.32 -22.141 -7.684 1 96.75 53 GLU B CA 1
ATOM 1667 C C . GLU B 1 53 ? -7.828 -22 -7.391 1 96.75 53 GLU B C 1
ATOM 1669 O O . GLU B 1 53 ? -7.031 -21.75 -8.297 1 96.75 53 GLU B O 1
ATOM 1674 N N . LEU B 1 54 ? -7.43 -22.062 -6.219 1 97.5 54 LEU B N 1
ATOM 1675 C CA . LEU B 1 54 ? -6.07 -21.922 -5.719 1 97.5 54 LEU B CA 1
ATOM 1676 C C . LEU B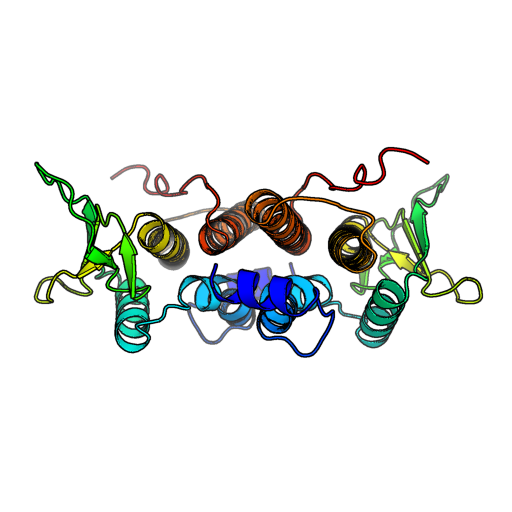 1 54 ? -5.777 -22.938 -4.625 1 97.5 54 LEU B C 1
ATOM 1678 O O . LEU B 1 54 ? -6.48 -22.984 -3.613 1 97.5 54 LEU B O 1
ATOM 1682 N N . GLU B 1 55 ? -4.762 -23.75 -4.781 1 95.88 55 GLU B N 1
ATOM 1683 C CA . GLU B 1 55 ? -4.512 -24.797 -3.785 1 95.88 55 GLU B CA 1
ATOM 1684 C C . GLU B 1 55 ? -3.029 -25.156 -3.715 1 95.88 55 GLU B C 1
ATOM 1686 O O . GLU B 1 55 ? -2.291 -24.938 -4.68 1 95.88 55 GLU B O 1
ATOM 1691 N N . PRO B 1 56 ? -2.615 -25.703 -2.615 1 95.5 56 PRO B N 1
ATOM 1692 C CA . PRO B 1 56 ? -1.241 -26.203 -2.529 1 95.5 56 PRO B CA 1
ATOM 1693 C C . PRO B 1 56 ? -1.016 -27.453 -3.375 1 95.5 56 PRO B C 1
ATOM 1695 O O . PRO B 1 56 ? -1.96 -28.203 -3.645 1 95.5 56 PRO B O 1
ATOM 1698 N N . VAL B 1 57 ? 0.176 -27.594 -3.854 1 94.5 57 VAL B N 1
ATOM 1699 C CA . VAL B 1 57 ? 0.583 -28.797 -4.578 1 94.5 57 VAL B CA 1
ATOM 1700 C C . VAL B 1 57 ? 1.516 -29.641 -3.709 1 94.5 57 VAL B C 1
ATOM 1702 O O . VAL B 1 57 ? 2.471 -29.109 -3.129 1 94.5 57 VAL B O 1
ATOM 1705 N N . HIS B 1 58 ? 1.253 -30.797 -3.525 1 88.56 58 HIS B N 1
ATOM 1706 C CA . HIS B 1 58 ? 2.131 -31.719 -2.812 1 88.56 58 HIS B CA 1
ATOM 1707 C C . HIS B 1 58 ? 3.053 -32.469 -3.775 1 88.56 58 HIS B C 1
ATOM 1709 O O . HIS B 1 58 ? 2.586 -33.219 -4.625 1 88.56 58 HIS B O 1
ATOM 1715 N N . GLU B 1 59 ? 4.266 -32.062 -3.707 1 85.81 59 GLU B N 1
ATOM 1716 C CA . GLU B 1 59 ? 5.266 -32.75 -4.523 1 85.81 59 GLU B CA 1
ATOM 1717 C C . GLU B 1 59 ? 6.293 -33.469 -3.654 1 85.81 59 GLU B C 1
ATOM 1719 O O . GLU B 1 59 ? 6.762 -32.906 -2.656 1 85.81 59 GLU B O 1
ATOM 1724 N N . ASP B 1 60 ? 6.582 -34.656 -3.965 1 84.81 60 ASP B N 1
ATOM 1725 C CA . ASP B 1 60 ? 7.59 -35.438 -3.256 1 84.81 60 ASP B CA 1
ATOM 1726 C C . ASP B 1 60 ? 8.969 -34.812 -3.381 1 84.81 60 ASP B C 1
ATOM 1728 O O . ASP B 1 60 ? 9.742 -34.812 -2.422 1 84.81 60 ASP B O 1
ATOM 1732 N N . LYS B 1 61 ? 9.367 -34.344 -4.562 1 87.38 61 LYS B N 1
ATOM 1733 C CA . LYS B 1 61 ? 10.641 -33.656 -4.824 1 87.38 61 LYS B CA 1
ATOM 1734 C C . LYS B 1 61 ? 10.414 -32.281 -5.402 1 87.38 61 LYS B C 1
ATOM 1736 O O . LYS B 1 61 ? 10.266 -32.125 -6.617 1 87.38 61 LYS B O 1
ATOM 1741 N N . PRO B 1 62 ? 10.391 -31.344 -4.477 1 83.56 62 PRO B N 1
ATOM 1742 C CA . PRO B 1 62 ? 10.195 -29.984 -4.977 1 83.56 62 PRO B CA 1
ATOM 1743 C C . PRO B 1 62 ? 11.25 -29.562 -5.996 1 83.56 62 PRO B C 1
ATOM 1745 O O . PRO B 1 62 ? 12.438 -29.875 -5.82 1 83.56 62 PRO B O 1
ATOM 1748 N N . THR B 1 63 ? 10.75 -29.156 -7.191 1 86.75 63 THR B N 1
ATOM 1749 C CA . THR B 1 63 ? 11.656 -28.703 -8.242 1 86.75 63 THR B CA 1
ATOM 1750 C C . THR B 1 63 ? 11.508 -27.219 -8.492 1 86.75 63 THR B C 1
ATOM 1752 O O . THR B 1 63 ? 10.469 -26.625 -8.18 1 86.75 63 THR B O 1
ATOM 1755 N N . ILE B 1 64 ? 12.633 -26.609 -8.906 1 94.25 64 ILE B N 1
ATOM 1756 C CA . ILE B 1 64 ? 12.648 -25.188 -9.289 1 94.25 64 ILE B CA 1
ATOM 1757 C C . ILE B 1 64 ? 12.109 -25.047 -10.711 1 94.25 64 ILE B C 1
ATOM 1759 O O . ILE B 1 64 ? 12.586 -25.703 -11.633 1 94.25 64 ILE B O 1
ATOM 1763 N N . ILE B 1 65 ? 11.047 -24.312 -10.867 1 95.75 65 ILE B N 1
ATOM 1764 C CA . ILE B 1 65 ? 10.43 -24.047 -12.156 1 95.75 65 ILE B CA 1
ATOM 1765 C C . ILE B 1 65 ? 10.102 -22.547 -12.266 1 95.75 65 ILE B C 1
ATOM 1767 O O . ILE B 1 65 ? 10.031 -21.844 -11.258 1 95.75 65 ILE B O 1
ATOM 1771 N N . PRO B 1 66 ? 9.93 -22.031 -13.523 1 96.94 66 PRO B N 1
ATOM 1772 C CA . PRO B 1 66 ? 9.461 -20.656 -13.633 1 96.94 66 PRO B CA 1
ATOM 1773 C C . PRO B 1 66 ? 8.031 -20.484 -13.117 1 96.94 66 PRO B C 1
ATOM 1775 O O . PRO B 1 66 ? 7.121 -21.203 -13.547 1 96.94 66 PRO B O 1
ATOM 1778 N N . CYS B 1 67 ? 7.867 -19.641 -12.211 1 97.81 67 CYS B N 1
ATOM 1779 C CA . CYS B 1 67 ? 6.52 -19.312 -11.773 1 97.81 67 CYS B CA 1
ATOM 1780 C C . CYS B 1 67 ? 5.676 -18.797 -12.938 1 97.81 67 CYS B C 1
ATOM 1782 O O . CYS B 1 67 ? 6.102 -17.891 -13.664 1 97.81 67 CYS B O 1
ATOM 1784 N N . ALA B 1 68 ? 4.527 -19.281 -13.039 1 98.25 68 ALA B N 1
ATOM 1785 C CA . ALA B 1 68 ? 3.689 -18.969 -14.195 1 98.25 68 ALA B CA 1
ATOM 1786 C C . ALA B 1 68 ? 3.35 -17.484 -14.242 1 98.25 68 ALA B C 1
ATOM 1788 O O . ALA B 1 68 ? 3.125 -16.922 -15.32 1 98.25 68 ALA B O 1
ATOM 1789 N N . LEU B 1 69 ? 3.379 -16.828 -13.125 1 98.19 69 LEU B N 1
ATOM 1790 C CA . LEU B 1 69 ? 2.943 -15.438 -13.07 1 98.19 69 LEU B CA 1
ATOM 1791 C C . LEU B 1 69 ? 4.137 -14.492 -13.125 1 98.19 69 LEU B C 1
ATOM 1793 O O . LEU B 1 69 ? 4.09 -13.453 -13.789 1 98.19 69 LEU B O 1
ATOM 1797 N N . THR B 1 70 ? 5.18 -14.805 -12.398 1 96.19 70 THR B N 1
ATOM 1798 C CA . THR B 1 70 ? 6.293 -13.867 -12.281 1 96.19 70 THR B CA 1
ATOM 1799 C C . THR B 1 70 ? 7.391 -14.211 -13.289 1 96.19 70 THR B C 1
ATOM 1801 O O . THR B 1 70 ? 8.266 -13.383 -13.562 1 96.19 70 THR B O 1
ATOM 1804 N N . ASN B 1 71 ? 7.41 -15.375 -13.82 1 96.31 71 ASN B N 1
ATOM 1805 C CA . ASN B 1 71 ? 8.43 -15.891 -14.727 1 96.31 71 ASN B CA 1
ATOM 1806 C C . ASN B 1 71 ? 9.805 -15.914 -14.078 1 96.31 71 ASN B C 1
ATOM 1808 O O . ASN B 1 71 ? 10.82 -15.711 -14.742 1 96.31 71 ASN B O 1
ATOM 1812 N N . VAL B 1 72 ? 9.867 -16.031 -12.82 1 93.44 72 VAL B N 1
ATOM 1813 C CA . VAL B 1 72 ? 11.094 -16.203 -12.047 1 93.44 72 VAL B CA 1
ATOM 1814 C C . VAL B 1 72 ? 11.195 -17.656 -11.562 1 93.44 72 VAL B C 1
ATOM 1816 O O . VAL B 1 72 ? 10.227 -18.219 -11.062 1 93.44 72 VAL B O 1
ATOM 1819 N N . SER B 1 73 ? 12.312 -18.266 -11.766 1 95.06 73 SER B N 1
ATOM 1820 C CA . SER B 1 73 ? 12.531 -19.656 -11.359 1 95.06 73 SER B CA 1
ATOM 1821 C C . SER B 1 73 ? 12.617 -19.766 -9.844 1 95.06 73 SER B C 1
ATOM 1823 O O . SER B 1 73 ? 13.469 -19.141 -9.211 1 95.06 73 SER B O 1
ATOM 1825 N N . ARG B 1 74 ? 11.711 -20.562 -9.32 1 93.88 74 ARG B N 1
ATOM 1826 C CA . ARG B 1 74 ? 11.648 -20.766 -7.875 1 93.88 74 ARG B CA 1
ATOM 1827 C C . ARG B 1 74 ? 10.781 -21.969 -7.535 1 93.88 74 ARG B C 1
ATOM 1829 O O . ARG B 1 74 ? 10.281 -22.656 -8.43 1 93.88 74 ARG B O 1
ATOM 1836 N N . PHE B 1 75 ? 10.75 -22.281 -6.223 1 94 75 PHE B N 1
ATOM 1837 C CA . PHE B 1 75 ? 9.789 -23.281 -5.762 1 94 75 PHE B CA 1
ATOM 1838 C C . PHE B 1 75 ? 8.359 -22.766 -5.895 1 94 75 PHE B C 1
ATOM 1840 O O . PHE B 1 75 ? 8.055 -21.641 -5.477 1 94 75 PHE B O 1
ATOM 1847 N N . CYS B 1 76 ? 7.578 -23.531 -6.555 1 96.56 76 CYS B N 1
ATOM 1848 C CA . CYS B 1 76 ? 6.184 -23.172 -6.766 1 96.56 76 CYS B CA 1
ATOM 1849 C C . CYS B 1 76 ? 5.246 -24.219 -6.18 1 96.56 76 CYS B C 1
ATOM 1851 O O . CYS B 1 76 ? 4.66 -25.016 -6.914 1 96.56 76 CYS B O 1
ATOM 1853 N N . PRO B 1 77 ? 4.961 -24.078 -4.902 1 96.5 77 PRO B N 1
ATOM 1854 C CA . PRO B 1 77 ? 4.207 -25.125 -4.215 1 96.5 77 PRO B CA 1
ATOM 1855 C C . PRO B 1 77 ? 2.695 -24.922 -4.301 1 96.5 77 PRO B C 1
ATOM 1857 O O . PRO B 1 77 ? 1.938 -25.547 -3.555 1 96.5 77 PRO B O 1
ATOM 1860 N N . TYR B 1 78 ? 2.246 -24.078 -5.176 1 96.94 78 TYR B N 1
ATOM 1861 C CA . TYR B 1 78 ? 0.82 -23.828 -5.352 1 96.94 78 TYR B CA 1
ATOM 1862 C C . TYR B 1 78 ? 0.431 -23.891 -6.824 1 96.94 78 TYR B C 1
ATOM 1864 O O . TYR B 1 78 ? 1.293 -23.828 -7.703 1 96.94 78 TYR B O 1
ATOM 1872 N N . ARG B 1 79 ? -0.812 -24.078 -7 1 97.56 79 ARG B N 1
ATOM 1873 C CA . ARG B 1 79 ? -1.343 -23.984 -8.352 1 97.56 79 ARG B CA 1
ATOM 1874 C C . ARG B 1 79 ? -2.666 -23.219 -8.367 1 97.56 79 ARG B C 1
ATOM 1876 O O . ARG B 1 79 ? -3.373 -23.172 -7.363 1 97.56 79 ARG B O 1
ATOM 1883 N N . VAL B 1 80 ? -2.971 -22.594 -9.547 1 98.38 80 VAL B N 1
ATOM 1884 C CA . VAL B 1 80 ? -4.164 -21.766 -9.703 1 98.38 80 VAL B CA 1
ATOM 1885 C C . VAL B 1 80 ? -4.805 -22.031 -11.062 1 98.38 80 VAL B C 1
ATOM 1887 O O . VAL B 1 80 ? -4.105 -22.312 -12.039 1 98.38 80 VAL B O 1
ATOM 1890 N N . ARG B 1 81 ? -6.047 -21.984 -11.125 1 98.06 81 ARG B N 1
ATOM 1891 C CA . ARG B 1 81 ? -6.758 -22.016 -12.398 1 98.06 81 ARG B CA 1
ATOM 1892 C C . ARG B 1 81 ? -8 -21.125 -12.367 1 98.06 81 ARG B C 1
ATOM 1894 O O . ARG B 1 81 ? -8.641 -21 -11.32 1 98.06 81 ARG B O 1
ATOM 1901 N N . VAL B 1 82 ? -8.328 -20.578 -13.477 1 98.12 82 VAL B N 1
ATOM 1902 C CA . VAL B 1 82 ? -9.312 -19.5 -13.555 1 98.12 82 VAL B CA 1
ATOM 1903 C C . VAL B 1 82 ? -10.719 -20.094 -13.633 1 98.12 82 VAL B C 1
ATOM 1905 O O . VAL B 1 82 ? -11.703 -19.375 -13.484 1 98.12 82 VAL B O 1
ATOM 1908 N N . SER B 1 83 ? -10.859 -21.344 -13.93 1 96.31 83 SER B N 1
ATOM 1909 C CA . SER B 1 83 ? -12.141 -22.062 -13.938 1 96.31 83 SER B CA 1
ATOM 1910 C C . SER B 1 83 ? -11.938 -23.562 -13.828 1 96.31 83 SER B C 1
ATOM 1912 O O . SER B 1 83 ? -10.82 -24.062 -13.984 1 96.31 83 SER B O 1
ATOM 1914 N N . GLU B 1 84 ? -12.977 -24.25 -13.57 1 92.94 84 GLU B N 1
ATOM 1915 C CA . GLU B 1 84 ? -12.938 -25.703 -13.383 1 92.94 84 GLU B CA 1
ATOM 1916 C C . GLU B 1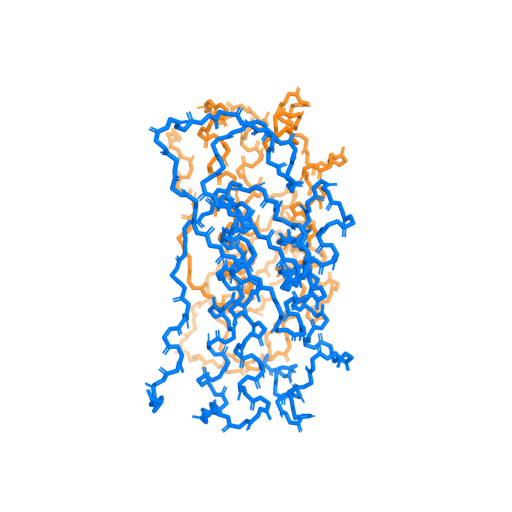 84 ? -12.375 -26.406 -14.609 1 92.94 84 GLU B C 1
ATOM 1918 O O . GLU B 1 84 ? -11.68 -27.422 -14.484 1 92.94 84 GLU B O 1
ATOM 1923 N N . ASP B 1 85 ? -12.617 -25.906 -15.773 1 93.88 85 ASP B N 1
ATOM 1924 C CA . ASP B 1 85 ? -12.219 -26.578 -17.016 1 93.88 85 ASP B CA 1
ATOM 1925 C C . ASP B 1 85 ? -10.898 -26.016 -17.531 1 93.88 85 ASP B C 1
ATOM 1927 O O . ASP B 1 85 ? -10.406 -26.438 -18.578 1 93.88 85 ASP B O 1
ATOM 1931 N N . ALA B 1 86 ? -10.312 -25.078 -16.766 1 96.75 86 ALA B N 1
ATOM 1932 C CA . ALA B 1 86 ? -9.086 -24.438 -17.234 1 96.75 86 ALA B CA 1
ATOM 1933 C C . ALA B 1 86 ? -7.855 -25.188 -16.75 1 96.75 86 ALA B C 1
ATOM 1935 O O . ALA B 1 86 ? -7.945 -26.031 -15.859 1 96.75 86 ALA B O 1
ATOM 1936 N N . GLU B 1 87 ? -6.766 -24.969 -17.438 1 97.38 87 GLU B N 1
ATOM 1937 C CA . GLU B 1 87 ? -5.492 -25.562 -17.062 1 97.38 87 GLU B CA 1
ATOM 1938 C C . GLU B 1 87 ? -4.957 -24.953 -15.766 1 97.38 87 GLU B C 1
ATOM 1940 O O . GLU B 1 87 ? -5.156 -23.766 -15.5 1 97.38 87 GLU B O 1
ATOM 1945 N N . TRP B 1 88 ? -4.254 -25.828 -14.977 1 97.75 88 TRP B N 1
ATOM 1946 C CA . TRP B 1 88 ? -3.58 -25.375 -13.766 1 97.75 88 TRP B CA 1
ATOM 1947 C C . TRP B 1 88 ? -2.266 -24.672 -14.102 1 97.75 88 TRP B C 1
ATOM 1949 O O . TRP B 1 88 ? -1.537 -25.125 -14.992 1 97.75 88 TRP B O 1
ATOM 1959 N N . HIS B 1 89 ? -1.96 -23.703 -13.367 1 98.44 89 HIS B N 1
ATOM 1960 C CA . HIS B 1 89 ? -0.691 -22.984 -13.461 1 98.44 89 HIS B CA 1
ATOM 1961 C C . HIS B 1 89 ? 0.049 -23 -12.125 1 98.44 89 HIS B C 1
ATOM 1963 O O . HIS B 1 89 ? -0.508 -22.609 -11.102 1 98.44 89 HIS B O 1
ATOM 1969 N N . ARG B 1 90 ? 1.276 -23.406 -12.141 1 97.88 90 ARG B N 1
ATOM 1970 C CA . ARG B 1 90 ? 2.082 -23.453 -10.922 1 97.88 90 ARG B CA 1
ATOM 1971 C C . ARG B 1 90 ? 2.59 -22.062 -10.555 1 97.88 90 ARG B C 1
ATOM 1973 O O . ARG B 1 90 ? 3.057 -21.312 -11.422 1 97.88 90 ARG B O 1
ATOM 1980 N N . ILE B 1 91 ? 2.465 -21.766 -9.234 1 97.94 91 ILE B N 1
ATOM 1981 C CA . ILE B 1 91 ? 2.867 -20.422 -8.836 1 97.94 91 ILE B CA 1
ATOM 1982 C C . ILE B 1 91 ? 3.611 -20.469 -7.504 1 97.94 91 ILE B C 1
ATOM 1984 O O . ILE B 1 91 ? 3.479 -21.438 -6.75 1 97.94 91 ILE B O 1
ATOM 1988 N N . SER B 1 92 ? 4.371 -19.484 -7.262 1 97.12 92 SER B N 1
ATOM 1989 C CA . SER B 1 92 ? 5.152 -19.359 -6.039 1 97.12 92 SER B CA 1
ATOM 1990 C C . SER B 1 92 ? 4.281 -18.906 -4.871 1 97.12 92 SER B C 1
ATOM 1992 O O . SER B 1 92 ? 3.139 -18.484 -5.066 1 97.12 92 SER B O 1
ATOM 1994 N N . LEU B 1 93 ? 4.859 -19.047 -3.676 1 95.75 93 LEU B N 1
ATOM 1995 C CA . LEU B 1 93 ? 4.199 -18.578 -2.463 1 95.75 93 LEU B CA 1
ATOM 1996 C C . LEU B 1 93 ? 3.912 -17.078 -2.547 1 95.75 93 LEU B C 1
ATOM 1998 O O . LEU B 1 93 ? 2.836 -16.625 -2.15 1 95.75 93 LEU B O 1
ATOM 2002 N N . LEU B 1 94 ? 4.805 -16.266 -3.057 1 95.81 94 LEU B N 1
ATOM 2003 C CA . LEU B 1 94 ? 4.664 -14.812 -3.137 1 95.81 94 LEU B CA 1
ATOM 2004 C C . LEU B 1 94 ? 3.508 -14.43 -4.055 1 95.81 94 LEU B C 1
ATOM 2006 O O . LEU B 1 94 ? 2.711 -13.547 -3.723 1 95.81 94 LEU B O 1
ATOM 2010 N N . ALA B 1 95 ? 3.455 -15.133 -5.18 1 97.81 95 ALA B N 1
ATOM 2011 C CA . ALA B 1 95 ? 2.354 -14.883 -6.109 1 97.81 95 ALA B CA 1
ATOM 2012 C C . ALA B 1 95 ? 1.021 -15.312 -5.5 1 97.81 95 ALA B C 1
ATOM 2014 O O . ALA B 1 95 ? 0.023 -14.594 -5.609 1 97.81 95 ALA B O 1
ATOM 2015 N N . ARG B 1 96 ? 1.03 -16.438 -4.871 1 97.25 96 ARG B N 1
ATOM 2016 C CA . ARG B 1 96 ? -0.162 -16.938 -4.199 1 97.25 96 ARG B CA 1
ATOM 2017 C C . ARG B 1 96 ? -0.689 -15.93 -3.182 1 97.25 96 ARG B C 1
ATOM 2019 O O . ARG B 1 96 ? -1.893 -15.672 -3.127 1 97.25 96 ARG B O 1
ATOM 2026 N N . ASN B 1 97 ? 0.195 -15.406 -2.369 1 97.38 97 ASN B N 1
ATOM 2027 C CA . ASN B 1 97 ? -0.203 -14.477 -1.322 1 97.38 97 ASN B CA 1
ATOM 2028 C C . ASN B 1 97 ? -0.872 -13.234 -1.903 1 97.38 97 ASN B C 1
ATOM 2030 O O . ASN B 1 97 ? -1.845 -12.727 -1.342 1 97.38 97 ASN B O 1
ATOM 2034 N N . ARG B 1 98 ? -0.353 -12.672 -2.955 1 98.12 98 ARG B N 1
ATOM 2035 C CA . ARG B 1 98 ? -0.95 -11.516 -3.611 1 98.12 98 ARG B CA 1
ATOM 2036 C C . ARG B 1 98 ? -2.355 -11.828 -4.109 1 98.12 98 ARG B C 1
ATOM 2038 O O . ARG B 1 98 ? -3.289 -11.062 -3.883 1 98.12 98 ARG B O 1
ATOM 2045 N N . ILE B 1 99 ? -2.527 -12.961 -4.734 1 98.06 99 ILE B N 1
ATOM 2046 C CA . ILE B 1 99 ? -3.82 -13.383 -5.258 1 98.06 99 ILE B CA 1
ATOM 2047 C C . ILE B 1 99 ? -4.797 -13.602 -4.105 1 98.06 99 ILE B C 1
ATOM 2049 O O . ILE B 1 99 ? -5.945 -13.156 -4.164 1 98.06 99 ILE B O 1
ATOM 2053 N N . ALA B 1 100 ? -4.297 -14.281 -3.119 1 96.88 100 ALA B N 1
ATOM 2054 C CA . ALA B 1 100 ? -5.145 -14.594 -1.972 1 96.88 100 ALA B CA 1
ATOM 2055 C C . ALA B 1 100 ? -5.637 -13.32 -1.289 1 96.88 100 ALA B C 1
ATOM 2057 O O . ALA B 1 100 ? -6.793 -13.25 -0.864 1 96.88 100 ALA B O 1
ATOM 2058 N N . ALA B 1 101 ? -4.797 -12.352 -1.112 1 97.44 101 ALA B N 1
ATOM 2059 C CA . ALA B 1 101 ? -5.195 -11.086 -0.49 1 97.44 101 ALA B CA 1
ATOM 2060 C C . ALA B 1 101 ? -6.285 -10.398 -1.302 1 97.44 101 ALA B C 1
ATOM 2062 O O . ALA B 1 101 ? -7.246 -9.867 -0.739 1 97.44 101 ALA B O 1
ATOM 2063 N N . VAL B 1 102 ? -6.133 -10.391 -2.633 1 97.88 102 VAL B N 1
ATOM 2064 C CA . VAL B 1 102 ? -7.129 -9.789 -3.514 1 97.88 102 VAL B CA 1
ATOM 2065 C C . VAL B 1 102 ? -8.438 -10.578 -3.422 1 97.88 102 VAL B C 1
ATOM 2067 O O . VAL B 1 102 ? -9.516 -9.984 -3.365 1 97.88 102 VAL B O 1
ATOM 2070 N N . CYS B 1 103 ? -8.375 -11.859 -3.393 1 96.44 103 CYS B N 1
ATOM 2071 C CA . CYS B 1 103 ? -9.555 -12.703 -3.248 1 96.44 103 CYS B CA 1
ATOM 2072 C C . CYS B 1 103 ? -10.312 -12.367 -1.969 1 96.44 103 CYS B C 1
ATOM 2074 O O . CYS B 1 103 ? -11.539 -12.258 -1.98 1 96.44 103 CYS B O 1
ATOM 2076 N N . ASP B 1 104 ? -9.586 -12.273 -0.911 1 95.44 104 ASP B N 1
ATOM 2077 C CA . ASP B 1 104 ? -10.195 -11.938 0.371 1 95.44 104 ASP B CA 1
ATOM 2078 C C . ASP B 1 104 ? -10.977 -10.625 0.282 1 95.44 104 ASP B C 1
ATOM 2080 O O . ASP B 1 104 ? -12.07 -10.516 0.834 1 95.44 104 ASP B O 1
ATOM 2084 N N . TYR B 1 105 ? -10.391 -9.656 -0.369 1 96.88 105 TYR B N 1
ATOM 2085 C CA . TYR B 1 105 ? -11.047 -8.359 -0.521 1 96.88 105 TYR B CA 1
ATOM 2086 C C . TYR B 1 105 ? -12.344 -8.484 -1.312 1 96.88 105 TYR B C 1
ATOM 2088 O O . TYR B 1 105 ? -13.398 -8.039 -0.86 1 96.88 105 TYR B O 1
ATOM 2096 N N . TYR B 1 106 ? -12.328 -9.148 -2.426 1 95.44 106 TYR B N 1
ATOM 2097 C CA . TYR B 1 106 ? -13.508 -9.32 -3.266 1 95.44 106 TYR B CA 1
ATOM 2098 C C . TYR B 1 106 ? -14.578 -10.133 -2.547 1 95.44 106 TYR B C 1
ATOM 2100 O O . TYR B 1 106 ? -15.766 -9.828 -2.646 1 95.44 106 TYR B O 1
ATOM 2108 N N . THR B 1 107 ? -14.133 -11.148 -1.893 1 93.94 107 THR B N 1
ATOM 2109 C CA . THR B 1 107 ? -15.078 -11.969 -1.142 1 93.94 107 THR B CA 1
ATOM 2110 C C . THR B 1 107 ? -15.797 -11.133 -0.083 1 93.94 107 THR B C 1
ATOM 2112 O O . THR B 1 107 ? -17.016 -11.219 0.06 1 93.94 107 THR B O 1
ATOM 2115 N N . PHE B 1 108 ? -15.039 -10.352 0.621 1 94.5 108 PHE B N 1
ATOM 2116 C CA . PHE B 1 108 ? -15.617 -9.516 1.663 1 94.5 108 PHE B CA 1
ATOM 2117 C C . PHE B 1 108 ? -16.656 -8.562 1.079 1 94.5 108 PHE B C 1
ATOM 2119 O O . PHE B 1 108 ? -17.766 -8.445 1.608 1 94.5 108 PHE B O 1
ATOM 2126 N N . ILE B 1 109 ? -16.344 -7.871 -0.017 1 94.12 109 ILE B N 1
ATOM 2127 C CA . ILE B 1 109 ? -17.25 -6.93 -0.654 1 94.12 109 ILE B CA 1
ATOM 2128 C C . ILE B 1 109 ? -18.5 -7.668 -1.132 1 94.12 109 ILE B C 1
ATOM 2130 O O . ILE B 1 109 ? -19.625 -7.164 -0.991 1 94.12 109 ILE B O 1
ATOM 2134 N N . ARG B 1 110 ? -18.281 -8.797 -1.674 1 92.88 110 ARG B N 1
ATOM 2135 C CA . ARG B 1 110 ? -19.406 -9.617 -2.139 1 92.88 110 ARG B CA 1
ATOM 2136 C C . ARG B 1 110 ? -20.344 -9.953 -0.993 1 92.88 110 ARG B C 1
ATOM 2138 O O . ARG B 1 110 ? -21.562 -9.836 -1.135 1 92.88 110 ARG B O 1
ATOM 2145 N N . TYR B 1 111 ? -19.781 -10.352 0.074 1 91.81 111 TYR B N 1
ATOM 2146 C CA . TYR B 1 111 ? -20.594 -10.727 1.227 1 91.81 111 TYR B CA 1
ATOM 2147 C C . TYR B 1 111 ? -21.312 -9.516 1.798 1 91.81 111 TYR B C 1
ATOM 2149 O O . TYR B 1 111 ? -22.453 -9.633 2.268 1 91.81 111 TYR B O 1
ATOM 2157 N N . LEU B 1 112 ? -20.734 -8.359 1.771 1 91.5 112 LEU B N 1
ATOM 2158 C CA . LEU B 1 112 ? -21.391 -7.129 2.191 1 91.5 112 LEU B CA 1
ATOM 2159 C C . LEU B 1 112 ? -22.594 -6.832 1.306 1 91.5 112 LEU B C 1
ATOM 2161 O O . LEU B 1 112 ? -23.688 -6.562 1.808 1 91.5 112 LEU B O 1
ATOM 2165 N N . ARG B 1 113 ? -22.359 -6.953 0.067 1 90.69 113 ARG B N 1
ATOM 2166 C CA . ARG B 1 113 ? -23.375 -6.648 -0.93 1 90.69 113 ARG B CA 1
ATOM 2167 C C . ARG B 1 113 ? -24.562 -7.598 -0.808 1 90.69 113 ARG B C 1
ATOM 2169 O O . ARG B 1 113 ? -25.719 -7.199 -1.012 1 90.69 113 ARG B O 1
ATOM 2176 N N . GLN B 1 114 ? -24.297 -8.773 -0.492 1 90.5 114 GLN B N 1
ATOM 2177 C CA . GLN B 1 114 ? -25.328 -9.789 -0.397 1 90.5 114 GLN B CA 1
ATOM 2178 C C . GLN B 1 114 ? -26.047 -9.727 0.95 1 90.5 114 GLN B C 1
ATOM 2180 O O . GLN B 1 114 ? -27.016 -10.445 1.176 1 90.5 114 GLN B O 1
ATOM 2185 N N . GLY B 1 115 ? -25.531 -8.93 1.801 1 89.31 115 GLY B N 1
ATOM 2186 C CA . GLY B 1 115 ? -26.141 -8.805 3.115 1 89.31 115 GLY B CA 1
ATOM 2187 C C . GLY B 1 115 ? -25.75 -9.922 4.062 1 89.31 115 GLY B C 1
ATOM 2188 O O . GLY B 1 115 ? -26.375 -10.102 5.113 1 89.31 115 GLY B O 1
ATOM 2189 N N . LEU B 1 116 ? -24.797 -10.734 3.717 1 87.88 116 LEU B N 1
ATOM 2190 C CA . LEU B 1 116 ? -24.312 -11.836 4.547 1 87.88 116 LEU B CA 1
ATOM 2191 C C . LEU B 1 116 ? -23.516 -11.312 5.738 1 87.88 116 LEU B C 1
ATOM 2193 O O . LEU B 1 116 ? -23.516 -11.93 6.809 1 87.88 116 LEU B O 1
ATOM 2197 N N . ILE B 1 117 ? -22.844 -10.258 5.516 1 87.75 117 ILE B N 1
ATOM 2198 C CA . ILE B 1 117 ? -22.141 -9.555 6.582 1 87.75 117 ILE B CA 1
ATOM 2199 C C . ILE B 1 117 ? -22.953 -8.336 7.023 1 87.75 117 ILE B C 1
ATOM 2201 O O . ILE B 1 117 ? -23.281 -7.473 6.207 1 87.75 117 ILE B O 1
ATOM 2205 N N . LYS B 1 118 ? -23.328 -8.414 8.258 1 86.25 118 LYS B N 1
ATOM 2206 C CA . LYS B 1 118 ? -24.031 -7.285 8.859 1 86.25 118 LYS B CA 1
ATOM 2207 C C . LYS B 1 118 ? -23.141 -6.535 9.844 1 86.25 118 LYS B C 1
ATOM 2209 O O . LYS B 1 118 ? -22.766 -7.078 10.883 1 86.25 118 LYS B O 1
ATOM 2214 N N . ALA B 1 119 ? -22.562 -5.57 9.422 1 85.62 119 ALA B N 1
ATOM 2215 C CA . ALA B 1 119 ? -21.656 -4.801 10.266 1 85.62 119 ALA B CA 1
ATOM 2216 C C . ALA B 1 119 ? -21.938 -3.305 10.164 1 85.62 119 ALA B C 1
ATOM 2218 O O . ALA B 1 119 ? -22.375 -2.824 9.109 1 85.62 119 ALA B O 1
ATOM 2219 N N . GLY B 1 120 ? -21.797 -2.596 11.234 1 90.38 120 GLY B N 1
ATOM 2220 C CA . GLY B 1 120 ? -21.938 -1.148 11.219 1 90.38 120 GLY B CA 1
ATOM 2221 C C . GLY B 1 120 ? -20.891 -0.452 10.375 1 90.38 120 GLY B C 1
ATOM 2222 O O . GLY B 1 120 ? -19.953 -1.086 9.898 1 90.38 120 GLY B O 1
ATOM 2223 N N . VAL B 1 121 ? -21.078 0.777 10.141 1 90.56 121 VAL B N 1
ATOM 2224 C CA . VAL B 1 121 ? -20.234 1.578 9.25 1 90.56 121 VAL B CA 1
ATOM 2225 C C . VAL B 1 121 ? -18.797 1.553 9.742 1 90.56 121 VAL B C 1
ATOM 2227 O O . VAL B 1 121 ? -17.875 1.332 8.961 1 90.56 121 VAL B O 1
ATOM 2230 N N . ARG B 1 122 ? -18.516 1.797 11 1 90.62 122 ARG B N 1
ATOM 2231 C CA . ARG B 1 122 ? -17.172 1.864 11.547 1 90.62 122 ARG B CA 1
ATOM 2232 C C . ARG B 1 122 ? -16.453 0.522 11.414 1 90.62 122 ARG B C 1
ATOM 2234 O O . ARG B 1 122 ? -15.305 0.466 10.992 1 90.62 122 ARG B O 1
ATOM 2241 N N . ASP B 1 123 ? -17.141 -0.588 11.789 1 90 123 ASP B N 1
ATOM 2242 C CA . ASP B 1 123 ? -16.547 -1.92 11.711 1 90 123 ASP B CA 1
ATOM 2243 C C . ASP B 1 123 ? -16.234 -2.295 10.258 1 90 123 ASP B C 1
ATOM 2245 O O . ASP B 1 123 ? -15.188 -2.859 9.977 1 90 123 ASP B O 1
ATOM 2249 N N . THR B 1 124 ? -17.125 -1.943 9.406 1 93.12 124 THR B N 1
ATOM 2250 C CA . THR B 1 124 ? -16.922 -2.227 7.992 1 93.12 124 THR B CA 1
ATOM 2251 C C . THR B 1 124 ? -15.719 -1.443 7.457 1 93.12 124 THR B C 1
ATOM 2253 O O . THR B 1 124 ? -14.914 -1.977 6.688 1 93.12 124 THR B O 1
ATOM 2256 N N . TYR B 1 125 ? -15.617 -0.24 7.953 1 93.56 125 TYR B N 1
ATOM 2257 C CA . TYR B 1 125 ? -14.492 0.591 7.539 1 93.56 125 TYR B CA 1
ATOM 2258 C C . TYR B 1 125 ? -13.172 -0.033 7.961 1 93.56 125 TYR B C 1
ATOM 2260 O O . TYR B 1 125 ? -12.258 -0.178 7.145 1 93.56 125 TYR B O 1
ATOM 2268 N N . PHE B 1 126 ? -13.062 -0.485 9.086 1 91.81 126 PHE B N 1
ATOM 2269 C CA . PHE B 1 126 ? -11.828 -1.059 9.594 1 91.81 126 PHE B CA 1
ATOM 2270 C C . PHE B 1 126 ? -11.508 -2.371 8.891 1 91.81 126 PHE B C 1
ATOM 2272 O O . PHE B 1 126 ? -10.344 -2.66 8.609 1 91.81 126 PHE B O 1
ATOM 2279 N N . ASP B 1 127 ? -12.516 -3.145 8.648 1 92.94 127 ASP B N 1
ATOM 2280 C CA . ASP B 1 127 ? -12.305 -4.391 7.914 1 92.94 127 ASP B CA 1
ATOM 2281 C C . ASP B 1 127 ? -11.727 -4.117 6.527 1 92.94 127 ASP B C 1
ATOM 2283 O O . ASP B 1 127 ? -10.766 -4.777 6.109 1 92.94 127 ASP B O 1
ATOM 2287 N N . VAL B 1 128 ? -12.367 -3.133 5.895 1 94.81 128 VAL B N 1
ATOM 2288 C CA . VAL B 1 128 ? -11.891 -2.785 4.559 1 94.81 128 VAL B CA 1
ATOM 2289 C C . VAL B 1 128 ? -10.445 -2.291 4.633 1 94.81 128 VAL B C 1
ATOM 2291 O O . VAL B 1 128 ? -9.609 -2.672 3.812 1 94.81 128 VAL B O 1
ATOM 2294 N N . MET B 1 129 ? -10.117 -1.503 5.613 1 95.12 129 MET B N 1
ATOM 2295 C CA . MET B 1 129 ? -8.75 -1.002 5.781 1 95.12 129 MET B CA 1
ATOM 2296 C C . MET B 1 129 ? -7.777 -2.146 6.043 1 95.12 129 MET B C 1
ATOM 2298 O O . MET B 1 129 ? -6.652 -2.137 5.543 1 95.12 129 MET B O 1
ATOM 2302 N N . THR B 1 130 ? -8.18 -3.088 6.824 1 94.81 130 THR B N 1
ATOM 2303 C CA . THR B 1 130 ? -7.352 -4.254 7.109 1 94.81 130 THR B CA 1
ATOM 2304 C C . THR B 1 130 ? -7.082 -5.047 5.832 1 94.81 130 THR B C 1
ATOM 2306 O O . THR B 1 130 ? -5.965 -5.52 5.613 1 94.81 130 THR B O 1
ATOM 2309 N N . LEU B 1 131 ? -8.07 -5.184 5.059 1 96.38 131 LEU B N 1
ATOM 2310 C CA . LEU B 1 131 ? -7.914 -5.906 3.801 1 96.38 131 LEU B CA 1
ATOM 2311 C C . LEU B 1 131 ? -6.98 -5.152 2.857 1 96.38 131 LEU B C 1
ATOM 2313 O O . LEU B 1 131 ? -6.156 -5.766 2.174 1 96.38 131 LEU B O 1
ATOM 2317 N N . ARG B 1 132 ? -7.148 -3.828 2.787 1 97.56 132 ARG B N 1
ATOM 2318 C CA . ARG B 1 132 ? -6.211 -3.012 2.021 1 97.56 132 ARG B CA 1
ATOM 2319 C C . ARG B 1 132 ? -4.789 -3.188 2.537 1 97.56 132 ARG B C 1
ATOM 2321 O O . ARG B 1 132 ? -3.852 -3.342 1.75 1 97.56 132 ARG B O 1
ATOM 2328 N N . LYS B 1 133 ? -4.645 -3.195 3.82 1 97.12 133 LYS B N 1
ATOM 2329 C CA . LYS B 1 133 ? -3.35 -3.43 4.449 1 97.12 133 LYS B CA 1
ATOM 2330 C C . LYS B 1 133 ? -2.762 -4.77 4.016 1 97.12 133 LYS B C 1
ATOM 2332 O O . LYS B 1 133 ? -1.579 -4.852 3.676 1 97.12 133 LYS B O 1
ATOM 2337 N N . ASN B 1 134 ? -3.543 -5.738 4.043 1 96.88 134 ASN B N 1
ATOM 2338 C CA . ASN B 1 134 ? -3.07 -7.07 3.674 1 96.88 134 ASN B CA 1
ATOM 2339 C C . ASN B 1 134 ? -2.576 -7.109 2.23 1 96.88 134 ASN B C 1
ATOM 2341 O O . ASN B 1 134 ? -1.562 -7.746 1.934 1 96.88 134 ASN B O 1
ATOM 2345 N N . MET B 1 135 ? -3.295 -6.453 1.372 1 97.81 135 MET B N 1
ATOM 2346 C CA . MET B 1 135 ? -2.859 -6.395 -0.021 1 97.81 135 MET B CA 1
ATOM 2347 C C . MET B 1 135 ? -1.543 -5.637 -0.149 1 97.81 135 MET B C 1
ATOM 2349 O O . MET B 1 135 ? -0.667 -6.031 -0.922 1 97.81 135 MET B O 1
ATOM 2353 N N . CYS B 1 136 ? -1.414 -4.602 0.604 1 97.12 136 CYS B N 1
ATOM 2354 C CA . CYS B 1 136 ? -0.163 -3.85 0.609 1 97.12 136 CYS B CA 1
ATOM 2355 C C . CYS B 1 136 ? 0.995 -4.723 1.077 1 97.12 136 CYS B C 1
ATOM 2357 O O . CYS B 1 136 ? 2.059 -4.734 0.456 1 97.12 136 CYS B O 1
ATOM 2359 N N . LEU B 1 137 ? 0.752 -5.422 2.098 1 96.62 137 LEU B N 1
ATOM 2360 C CA . LEU B 1 137 ? 1.797 -6.285 2.639 1 96.62 137 LEU B CA 1
ATOM 2361 C C . LEU B 1 137 ? 2.146 -7.398 1.656 1 96.62 137 LEU B C 1
ATOM 2363 O O . LEU B 1 137 ? 3.322 -7.703 1.446 1 96.62 137 LEU B O 1
ATOM 2367 N N . ALA B 1 138 ? 1.146 -7.957 1.053 1 96.38 138 ALA B N 1
ATOM 2368 C CA . ALA B 1 138 ? 1.361 -9.039 0.096 1 96.38 138 ALA B CA 1
ATOM 2369 C C . ALA B 1 138 ? 2.195 -8.562 -1.091 1 96.38 138 ALA B C 1
ATOM 2371 O O . ALA B 1 138 ? 3.131 -9.25 -1.514 1 96.38 138 ALA B O 1
ATOM 2372 N N . LYS B 1 139 ? 1.866 -7.367 -1.604 1 96.5 139 LYS B N 1
ATOM 2373 C CA . LYS B 1 139 ? 2.582 -6.875 -2.777 1 96.5 139 LYS B CA 1
ATOM 2374 C C . LYS B 1 139 ? 4.047 -6.594 -2.451 1 96.5 139 LYS B C 1
ATOM 2376 O O . LYS B 1 139 ? 4.902 -6.637 -3.336 1 96.5 139 LYS B O 1
ATOM 2381 N N . LEU B 1 140 ? 4.293 -6.359 -1.181 1 95.12 140 LEU B N 1
ATOM 2382 C CA . LEU B 1 140 ? 5.66 -6.078 -0.748 1 95.12 140 LEU B CA 1
ATOM 2383 C C . LEU B 1 140 ? 6.371 -7.359 -0.334 1 95.12 140 LEU B C 1
ATOM 2385 O O . LEU B 1 140 ? 7.535 -7.324 0.077 1 95.12 140 LEU B O 1
ATOM 2389 N N . GLY B 1 141 ? 5.688 -8.492 -0.391 1 93.81 141 GLY B N 1
ATOM 2390 C CA . GLY B 1 141 ? 6.277 -9.766 -0.024 1 93.81 141 GLY B CA 1
ATOM 2391 C C . GLY B 1 141 ? 6.348 -9.984 1.477 1 93.81 141 GLY B C 1
ATOM 2392 O O . GLY B 1 141 ? 7.16 -10.773 1.96 1 93.81 141 GLY B O 1
ATOM 2393 N N . LEU B 1 142 ? 5.535 -9.258 2.172 1 93.06 142 LEU B N 1
ATOM 2394 C CA . LEU B 1 142 ? 5.527 -9.344 3.627 1 93.06 142 LEU B CA 1
ATOM 2395 C C . LEU B 1 142 ? 4.359 -10.195 4.113 1 93.06 142 LEU B C 1
ATOM 2397 O O . LEU B 1 142 ? 3.365 -10.359 3.402 1 93.06 142 LEU B O 1
ATOM 2401 N N . GLY B 1 143 ? 4.527 -10.758 5.258 1 88.69 143 GLY B N 1
ATOM 2402 C CA . GLY B 1 143 ? 3.467 -11.562 5.844 1 88.69 143 GLY B CA 1
ATOM 2403 C C . GLY B 1 143 ? 2.258 -10.742 6.258 1 88.69 143 GLY B C 1
ATOM 2404 O O . GLY B 1 143 ? 2.385 -9.562 6.594 1 88.69 143 GLY B O 1
ATOM 2405 N N . PHE B 1 144 ? 1.121 -11.398 6.168 1 84.31 144 PHE B N 1
ATOM 2406 C CA . PHE B 1 144 ? -0.105 -10.781 6.656 1 84.31 144 PHE B CA 1
ATOM 2407 C C . PHE B 1 144 ? -1.061 -11.836 7.207 1 84.31 144 PHE B C 1
ATOM 2409 O O . PHE B 1 144 ? -0.885 -13.031 6.965 1 84.31 144 PHE B O 1
ATOM 2416 N N . VAL B 1 145 ? -2.01 -11.391 7.953 1 80.56 145 VAL B N 1
ATOM 2417 C CA . VAL B 1 145 ? -3.047 -12.258 8.508 1 80.56 145 VAL B CA 1
ATOM 2418 C C . VAL B 1 145 ? -4.273 -12.242 7.598 1 80.56 145 VAL B C 1
ATOM 2420 O O . VAL B 1 145 ? -4.926 -11.203 7.445 1 80.56 145 VAL B O 1
ATOM 2423 N N . PRO B 1 146 ? -4.57 -13.469 6.977 1 77.75 146 PRO B N 1
ATOM 2424 C CA . PRO B 1 146 ? -5.75 -13.523 6.113 1 77.75 146 PRO B CA 1
ATOM 2425 C C . PRO B 1 146 ? -7.055 -13.32 6.879 1 77.75 146 PRO B C 1
ATOM 2427 O O . PRO B 1 146 ? -7.145 -13.68 8.055 1 77.75 146 PRO B O 1
ATOM 2430 N N . LYS B 1 147 ? -7.984 -12.602 6.336 1 67.5 147 LYS B N 1
ATOM 2431 C CA . LYS B 1 147 ? -9.297 -12.438 6.953 1 67.5 147 LYS B CA 1
ATOM 2432 C C . LYS B 1 147 ? -10.25 -13.547 6.512 1 67.5 147 LYS B C 1
ATOM 2434 O O . LYS B 1 147 ? -11.469 -13.391 6.59 1 67.5 147 LYS B O 1
ATOM 2439 N N . THR B 1 148 ? -9.945 -14.719 6.164 1 57.19 148 THR B N 1
ATOM 2440 C CA . THR B 1 148 ? -10.766 -15.82 5.68 1 57.19 148 THR B CA 1
ATOM 2441 C C . THR B 1 148 ? -11.891 -16.141 6.672 1 57.19 148 THR B C 1
ATOM 2443 O O . THR B 1 148 ? -12.938 -16.656 6.285 1 57.19 148 THR B O 1
ATOM 2446 N N . ASN B 1 149 ? -11.734 -16.141 7.953 1 45.91 149 ASN B N 1
ATOM 2447 C CA . ASN B 1 149 ? -12.805 -16.625 8.812 1 45.91 149 ASN B CA 1
ATOM 2448 C C . ASN B 1 149 ? -14.07 -15.789 8.68 1 45.91 149 ASN B C 1
ATOM 2450 O O . ASN B 1 149 ? -14.789 -15.586 9.656 1 45.91 149 ASN B O 1
ATOM 2454 N N . LEU B 1 150 ? -14.188 -15.086 7.648 1 47.53 150 LEU B N 1
ATOM 2455 C CA . LEU B 1 150 ? -15.414 -14.289 7.594 1 47.53 150 LEU B CA 1
ATOM 2456 C C . LEU B 1 150 ? -16.641 -15.188 7.648 1 47.53 150 LEU B C 1
ATOM 2458 O O . LEU B 1 150 ? -17.781 -14.703 7.57 1 47.53 150 LEU B O 1
ATOM 2462 N N . ARG B 1 151 ? -16.734 -16.438 7.086 1 35.12 151 ARG B N 1
ATOM 2463 C CA . ARG B 1 151 ? -17.969 -17.203 7.145 1 35.12 151 ARG B CA 1
ATOM 2464 C C . ARG B 1 151 ? -18.219 -17.75 8.555 1 35.12 151 ARG B C 1
ATOM 2466 O O . ARG B 1 151 ? -17.469 -18.578 9.047 1 35.12 151 ARG B O 1
ATOM 2473 N N . PRO B 1 152 ? -18.891 -17.094 9.414 1 34.28 152 PRO B N 1
ATOM 2474 C CA . PRO B 1 152 ? -19.469 -17.875 10.516 1 34.28 152 PRO B CA 1
ATOM 2475 C C . PRO B 1 152 ? -19.969 -19.25 10.07 1 34.28 152 PRO B C 1
ATOM 2477 O O . PRO B 1 152 ? -19.25 -20.234 10.18 1 34.28 152 PRO B O 1
ATOM 2480 N N . GLY B 1 153 ? -21.312 -19.453 10.391 1 25.36 153 GLY B N 1
ATOM 2481 C CA . GLY B 1 153 ? -22.375 -20.422 10.641 1 25.36 153 GLY B CA 1
ATOM 2482 C C . GLY B 1 153 ? -22.859 -21.125 9.383 1 25.36 153 GLY B C 1
ATOM 2483 O O . GLY B 1 153 ? -23.906 -21.781 9.398 1 25.36 153 GLY B O 1
ATOM 2484 N N . PHE B 1 154 ? -22.234 -21.391 8.156 1 22.05 154 PHE B N 1
ATOM 2485 C CA . PHE B 1 154 ? -23.156 -22.453 7.738 1 22.05 154 PHE B CA 1
ATOM 2486 C C . PHE B 1 154 ? -22.781 -23.781 8.383 1 22.05 154 PHE B C 1
ATOM 2488 O O . PHE B 1 154 ? -21.625 -24.016 8.703 1 22.05 154 PHE B O 1
#

Radius of gyration: 21.34 Å; Cα contacts (8 Å, |Δi|>4): 408; chains: 2; bounding box: 53×67×46 Å

Sequence (308 aa):
MAEFTSWREAGHPFVHHPFMDRINTEEISPCMLFHAKELSDAILDSIAANKLELEPVHEDKPTIIPCALTNVSRFCPYRVRVSEDAEWHRISLLARNRIAAVCDYYTFIRYLRQGLIKAGVRDTYFDVMTLRKNMCLAKLGLGFVPKTNLRPGFMAEFTSWREAGHPFVHHPFMDRINTEEISPCMLFHAKELSDAILDSIAANKLELEPVHEDKPTIIPCALTNVSRFCPYRVRVSEDAEWHRISLLARNRIAAVCDYYTFIRYLRQGLIKAGVRDTYFDVMTLRKNMCLAKLGLGFVPKTNLRPGF

InterPro domains:
  IPR040351 Guanine nucleotide exchange factor RAB3IL/RAB3IP/Sec2 [PTHR14430] (2-144)

Organism: Ancylostoma caninum (NCBI:txid29170)